Protein AF-A0A8X7RHS6-F1 (afdb_monomer_lite)

InterPro domains:
  IPR003441 NAC domain [PF02365] (108-239)
  IPR003441 NAC domain [PS51005] (1-67)
  IPR003441 NAC domain [PS51005] (98-255)
  IPR036093 NAC domain superfamily [G3DSA:2.170.150.80] (1-70)
  IPR036093 NAC domain superfamily [G3DSA:2.170.150.80] (108-255)
  IPR036093 NAC domain superfamily [SSF101941] (3-65)
  IPR036093 NAC domain superfamily [SSF101941] (106-253)

Secondary structure (DSSP, 8-state):
-PPPEEEE-TTT--EEEEEEEEE---------TT-------EEEEEEEEEES-GGGTT-EEEEEEEEEHHHHHHHHHHHHT-S-TTSPPP-GGGB--GGGG--SSPPPHHHHHHHHHHHHHHHSS--TTSEETHHHHSS-GGGTS-TTS-HHHHHH--EEEEE--TTTT--SS-BTTEEEEE-SPPEEEE-TTS-EEEEEEEEEEEESSS---EEEEEETTTTEEEEEE-EEEEEEEEESSGGGTTEEEEEEEEEPSS-THHHHTT-

pLDDT: mean 72.9, std 16.42, range [34.41, 95.56]

Organism: Brassica carinata (NCBI:txid52824)

Foldseek 3Di:
DADWAFDADPPPRHTFWTKDKDWDDDDDPDDDPPDPPPDQDFIKMKIWIAGPDPVCRVDIDIDIDTDTPVVVVVVSCVRVVVVPPLQDPDDPVQFDPPVVQPDPDQDDLQRQLVVLVCCCPVPVCNDPPFAELCNPQQDDPCVPDPLPDDQVDQASFIKGKYQADPCRQVPPPHYPFWGKHWPDDWDFDADPVRHTFWTKTKIWTDTPDPDADWRWDDDDDPDDIDIFRKIWMKIWTAGPDPVGRSIIMIGIHIHTPDDVVVVVVVD

Sequence (267 aa):
MARDKLIKCRETGRILGFKKILKFCEKDNKRSEEQEEEEDEIIWVMEEYRLVDKWKHDQVICKIRDLLQHEVTTLLAKHFSFLPKWIRPFSQKDFMPRWDLCVPNLPTDEIISYYLKMCVDVQNDWPTHFLQSEQVYGVVPWMIVDPDQSSVDLQEGPYFFVNRTESSGRTTDGCDGGCWRIMRQDRVITSKGNKVLGFKRLFKFCVKEKKEPVYKFWADEKYKVNEFKVTWVMDEYRLAKKKEQGKVICRISLLFPSPLTSHLEQF

Radius of gyration: 21.94 Å; chains: 1; bounding box: 53×45×67 Å

Structure (mmCIF, N/CA/C/O backbone):
data_AF-A0A8X7RHS6-F1
#
_entry.id   AF-A0A8X7RHS6-F1
#
loop_
_atom_site.group_PDB
_atom_site.id
_atom_site.type_symbol
_atom_site.label_atom_id
_atom_site.label_alt_id
_atom_site.label_comp_id
_atom_site.label_asym_id
_atom_site.label_entity_id
_atom_site.label_seq_id
_atom_site.pdbx_PDB_ins_code
_atom_site.Cartn_x
_atom_site.Cartn_y
_atom_site.Cartn_z
_atom_site.occupancy
_atom_site.B_iso_or_equiv
_atom_site.auth_seq_id
_atom_site.auth_comp_id
_atom_site.auth_asym_id
_atom_site.auth_atom_id
_atom_site.pdbx_PDB_model_num
ATOM 1 N N . MET A 1 1 ? 3.236 -2.943 -34.428 1.00 41.16 1 MET A N 1
ATOM 2 C CA . MET A 1 1 ? 3.263 -1.514 -34.032 1.00 41.16 1 MET A CA 1
ATOM 3 C C . MET A 1 1 ? 2.124 -1.238 -33.068 1.00 41.16 1 MET A C 1
ATOM 5 O O . MET A 1 1 ? 0.997 -1.643 -33.326 1.00 41.16 1 MET A O 1
ATOM 9 N N . ALA A 1 2 ? 2.438 -0.621 -31.938 1.00 54.12 2 ALA A N 1
ATOM 10 C CA . ALA A 1 2 ? 1.543 -0.454 -30.802 1.00 54.12 2 ALA A CA 1
ATOM 11 C C . ALA A 1 2 ? 0.619 0.778 -31.010 1.00 54.12 2 ALA A C 1
ATOM 13 O O . ALA A 1 2 ? 1.069 1.781 -31.561 1.00 54.12 2 ALA A O 1
ATOM 14 N N . ARG A 1 3 ? -0.673 0.710 -30.633 1.00 65.19 3 ARG A N 1
ATOM 15 C CA . ARG A 1 3 ? -1.639 1.826 -30.805 1.00 65.19 3 ARG A CA 1
ATOM 16 C C . ARG A 1 3 ? -1.287 3.037 -29.919 1.00 65.19 3 ARG A C 1
ATOM 18 O O . ARG A 1 3 ? -0.776 2.891 -28.808 1.00 65.19 3 ARG A O 1
ATOM 25 N N . ASP A 1 4 ? -1.622 4.237 -30.382 1.00 77.12 4 ASP A N 1
ATOM 26 C CA . ASP A 1 4 ? -1.466 5.464 -29.595 1.00 77.12 4 ASP A CA 1
ATOM 27 C C . ASP A 1 4 ? -2.464 5.502 -28.429 1.00 77.12 4 ASP A C 1
ATOM 29 O O . ASP A 1 4 ? -3.643 5.171 -28.583 1.00 77.12 4 ASP A O 1
ATOM 33 N N . LYS A 1 5 ? -2.005 5.963 -27.264 1.00 81.06 5 LYS A N 1
ATOM 34 C CA . LYS A 1 5 ? -2.850 6.241 -26.100 1.00 81.06 5 LYS A CA 1
ATOM 35 C C . LYS A 1 5 ? -3.266 7.708 -26.106 1.00 81.06 5 LYS A C 1
ATOM 37 O O . LYS A 1 5 ? -2.424 8.596 -26.210 1.00 81.06 5 LYS A O 1
ATOM 42 N N . LEU A 1 6 ? -4.561 7.970 -25.943 1.00 76.81 6 LEU A N 1
ATOM 43 C CA . LEU A 1 6 ? -5.084 9.330 -25.804 1.00 76.81 6 LEU A CA 1
ATOM 44 C C . LEU A 1 6 ? -4.680 9.942 -24.459 1.00 76.81 6 LEU A C 1
ATOM 46 O O . LEU A 1 6 ? -4.883 9.336 -23.405 1.00 76.81 6 LEU A O 1
ATOM 50 N N . ILE A 1 7 ? -4.196 11.178 -24.497 1.00 77.12 7 ILE A N 1
ATOM 51 C CA . ILE A 1 7 ? -3.951 12.013 -23.322 1.00 77.12 7 ILE A CA 1
ATOM 52 C C . ILE A 1 7 ? -5.147 12.949 -23.179 1.00 77.12 7 ILE A C 1
ATOM 54 O O . ILE A 1 7 ? -5.464 13.702 -24.102 1.00 77.12 7 ILE A O 1
ATOM 58 N N . LYS A 1 8 ? -5.825 12.902 -22.031 1.00 72.38 8 LYS A N 1
ATOM 59 C CA . LYS A 1 8 ? -7.013 13.716 -21.751 1.00 72.38 8 LYS A CA 1
ATOM 60 C C . LYS A 1 8 ? -6.769 14.630 -20.557 1.00 72.38 8 LYS A C 1
ATOM 62 O O . LYS A 1 8 ? -6.133 14.227 -19.588 1.00 72.38 8 LYS A O 1
ATOM 67 N N . CYS A 1 9 ? -7.311 15.841 -20.620 1.00 57.16 9 CYS A N 1
ATOM 68 C CA . CYS A 1 9 ? -7.391 16.740 -19.479 1.00 57.16 9 CYS A CA 1
ATOM 69 C C . CYS A 1 9 ? -8.253 16.086 -18.395 1.00 57.16 9 CYS A C 1
ATOM 71 O O . CYS A 1 9 ? -9.374 15.656 -18.673 1.00 57.16 9 CYS A O 1
ATOM 73 N N . ARG A 1 10 ? -7.736 16.017 -17.166 1.00 60.56 10 ARG A N 1
ATOM 74 C CA . ARG A 1 10 ? -8.428 15.372 -16.044 1.00 60.56 10 ARG A CA 1
ATOM 75 C C . ARG A 1 10 ? -9.753 16.058 -15.695 1.00 60.56 10 ARG A C 1
ATOM 77 O O . ARG A 1 10 ? -10.698 15.371 -15.332 1.00 60.56 10 ARG A O 1
ATOM 84 N N . GLU A 1 11 ? -9.811 17.381 -15.816 1.00 57.62 11 GLU A N 1
ATOM 85 C CA . GLU A 1 11 ? -10.968 18.196 -15.422 1.00 57.62 11 GLU A CA 1
ATOM 86 C C . GLU A 1 11 ? -12.045 18.247 -16.507 1.00 57.62 11 GLU A C 1
ATOM 88 O O . GLU A 1 11 ? -13.226 18.085 -16.223 1.00 57.62 11 GLU A O 1
ATOM 93 N N . THR A 1 12 ? -11.643 18.443 -17.765 1.00 49.81 12 THR A N 1
ATOM 94 C CA . THR A 1 12 ? -12.583 18.685 -18.875 1.00 49.81 12 THR A CA 1
ATOM 95 C C . THR A 1 12 ? -12.825 17.457 -19.749 1.00 49.81 12 THR A C 1
ATOM 97 O O . THR A 1 12 ? -13.680 17.483 -20.630 1.00 49.81 12 THR A O 1
ATOM 100 N N . GLY A 1 13 ? -12.034 16.391 -19.587 1.00 52.22 13 GLY A N 1
ATOM 101 C CA . GLY A 1 13 ? -12.067 15.209 -20.455 1.00 52.22 13 GLY A CA 1
ATOM 102 C C . GLY A 1 13 ? -11.598 15.466 -21.894 1.00 52.22 13 GLY A C 1
ATOM 103 O O . GLY A 1 13 ? -11.533 14.527 -22.694 1.00 52.22 13 GLY A O 1
ATOM 104 N N . ARG A 1 14 ? -11.243 16.716 -22.230 1.00 57.06 14 ARG A N 1
ATOM 105 C CA . ARG A 1 14 ? -10.786 17.126 -23.559 1.00 57.06 14 ARG A CA 1
ATOM 106 C C . ARG A 1 14 ? -9.486 16.414 -23.912 1.00 57.06 14 ARG A C 1
ATOM 108 O O . ARG A 1 14 ? -8.580 16.321 -23.087 1.00 57.06 14 ARG A O 1
ATOM 115 N N . ILE A 1 15 ? -9.383 15.935 -25.148 1.00 67.25 15 ILE A N 1
ATOM 116 C CA . ILE A 1 15 ? -8.155 15.317 -25.656 1.00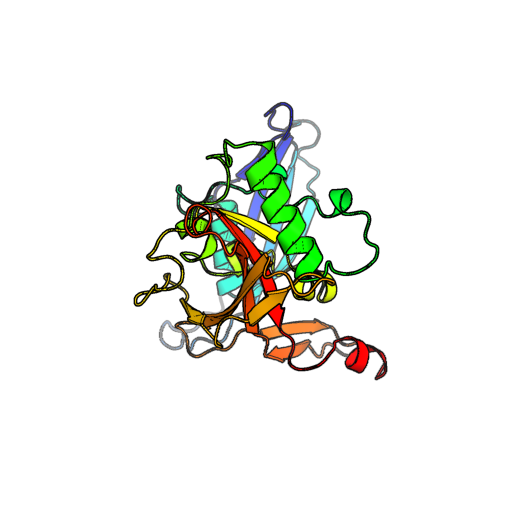 67.25 15 ILE A CA 1
ATOM 117 C C . ILE A 1 15 ? -7.106 16.418 -25.838 1.00 67.25 15 ILE A C 1
ATOM 119 O O . ILE A 1 15 ? -7.345 17.398 -26.542 1.00 67.25 15 ILE A O 1
ATOM 123 N N . LEU A 1 16 ? -5.966 16.253 -25.173 1.00 75.44 16 LEU A N 1
ATOM 124 C CA . LEU A 1 16 ? -4.828 17.170 -25.220 1.00 75.44 16 LEU A CA 1
ATOM 125 C C . LEU A 1 16 ? -3.746 16.675 -26.181 1.00 75.44 16 LEU A C 1
ATOM 127 O O . LEU A 1 16 ? -3.068 17.475 -26.823 1.00 75.44 16 LEU A O 1
ATOM 131 N N . GLY A 1 17 ? -3.601 15.356 -26.303 1.00 79.88 17 GLY A N 1
ATOM 132 C CA . GLY A 1 17 ? -2.530 14.773 -27.092 1.00 79.88 17 GLY A CA 1
ATOM 133 C C . GLY A 1 17 ? -2.615 13.266 -27.244 1.00 79.88 17 GLY A C 1
ATOM 134 O O . GLY A 1 17 ? -3.584 12.618 -26.843 1.00 79.88 17 GLY A O 1
ATOM 135 N N . PHE A 1 18 ? -1.546 12.723 -27.801 1.00 81.19 18 PHE A N 1
ATOM 136 C CA . PHE A 1 18 ? -1.330 11.311 -28.042 1.00 81.19 18 PHE A CA 1
ATOM 137 C C . PHE A 1 18 ? 0.008 10.913 -27.439 1.00 81.19 18 PHE A C 1
ATOM 139 O O . PHE A 1 18 ? 0.976 11.667 -27.515 1.00 81.19 18 PHE A O 1
ATOM 146 N N . LYS A 1 19 ? 0.056 9.721 -26.859 1.00 87.50 19 LYS A N 1
ATOM 147 C CA . LYS A 1 19 ? 1.284 9.066 -26.431 1.00 87.50 19 LYS A CA 1
ATOM 148 C C . LYS A 1 19 ? 1.500 7.827 -27.287 1.00 87.50 19 LYS A C 1
ATOM 150 O O . LYS A 1 19 ? 0.580 7.019 -27.425 1.00 87.50 19 LYS A O 1
ATOM 155 N N . LYS A 1 20 ? 2.707 7.629 -27.796 1.00 88.19 20 LYS A N 1
ATOM 156 C CA . LYS A 1 20 ? 3.127 6.408 -28.487 1.00 88.19 20 LYS A CA 1
ATOM 157 C C . LYS A 1 20 ? 4.338 5.814 -27.779 1.00 88.19 20 LYS A C 1
ATOM 159 O O . LYS A 1 20 ? 5.148 6.545 -27.223 1.00 88.19 20 LYS A O 1
ATOM 164 N N . ILE A 1 21 ? 4.431 4.488 -27.778 1.00 89.19 21 ILE A N 1
ATOM 165 C CA . ILE A 1 21 ? 5.591 3.764 -27.255 1.00 89.19 21 ILE A CA 1
ATOM 166 C C . ILE A 1 21 ? 6.279 3.062 -28.418 1.00 89.19 21 ILE A C 1
ATOM 168 O O . ILE A 1 21 ? 5.627 2.368 -29.202 1.00 89.19 21 ILE A O 1
ATOM 172 N N . LEU A 1 22 ? 7.585 3.267 -28.522 1.00 88.25 22 LEU A N 1
ATOM 173 C CA . LEU A 1 22 ? 8.458 2.736 -29.559 1.00 88.25 22 LEU A CA 1
ATOM 174 C C . LEU A 1 22 ? 9.574 1.932 -28.879 1.00 88.25 22 LEU A C 1
ATOM 176 O O . LEU A 1 22 ? 10.165 2.418 -27.921 1.00 88.25 22 LEU A O 1
ATOM 180 N N . LYS A 1 23 ? 9.860 0.724 -29.374 1.00 88.00 23 LYS A N 1
ATOM 181 C CA . LYS A 1 23 ? 11.078 -0.037 -29.050 1.00 88.00 23 LYS A CA 1
ATOM 182 C C . LYS A 1 23 ? 12.101 0.252 -30.148 1.00 88.00 23 LYS A C 1
ATOM 184 O O . LYS A 1 23 ? 11.746 0.225 -31.327 1.00 88.00 23 LYS A O 1
ATOM 189 N N . PHE A 1 24 ? 13.336 0.541 -29.767 1.00 85.44 24 PHE A N 1
ATOM 190 C CA . PHE A 1 24 ? 14.458 0.558 -30.694 1.00 85.44 24 PHE A CA 1
ATOM 191 C C . PHE A 1 24 ? 14.890 -0.885 -30.969 1.00 85.44 24 PHE A C 1
ATOM 193 O O . PHE A 1 24 ? 15.048 -1.675 -30.039 1.00 85.44 24 PHE A O 1
ATOM 200 N N . CYS A 1 25 ? 15.054 -1.221 -32.244 1.00 78.81 25 CYS A N 1
ATOM 201 C CA . CYS A 1 25 ? 15.569 -2.511 -32.683 1.00 78.81 25 CYS A CA 1
ATOM 202 C C . CYS A 1 25 ? 16.786 -2.252 -33.569 1.00 78.81 25 CYS A C 1
ATOM 204 O O . CYS A 1 25 ? 16.686 -1.485 -34.533 1.00 78.81 25 CYS A O 1
ATOM 206 N N . GLU A 1 26 ? 17.916 -2.883 -33.260 1.00 76.00 26 GLU A N 1
ATOM 207 C CA . GLU A 1 26 ? 19.057 -2.899 -34.174 1.00 76.00 26 GLU A CA 1
ATOM 208 C C . GLU A 1 26 ? 18.701 -3.700 -35.437 1.00 76.00 26 GLU A C 1
ATOM 210 O O . GLU A 1 26 ? 17.896 -4.629 -35.397 1.00 76.00 26 GLU A O 1
ATOM 215 N N . LYS A 1 27 ? 19.251 -3.309 -36.592 1.00 67.06 27 LYS A N 1
ATOM 216 C CA . LYS A 1 27 ? 19.036 -4.050 -37.843 1.00 67.06 27 LYS A CA 1
ATOM 217 C C . LYS A 1 27 ? 19.768 -5.392 -37.770 1.00 67.06 27 LYS A C 1
ATOM 219 O O . LYS A 1 27 ? 20.976 -5.399 -37.563 1.00 67.06 27 LYS A O 1
ATOM 224 N N . ASP A 1 28 ? 19.028 -6.475 -37.998 1.00 54.84 28 ASP A N 1
ATOM 225 C CA . ASP A 1 28 ? 19.458 -7.877 -37.967 1.00 54.84 28 ASP A CA 1
ATOM 226 C C . ASP A 1 28 ? 20.917 -8.123 -38.389 1.00 54.84 28 ASP A C 1
ATOM 228 O O . ASP A 1 28 ? 21.279 -7.964 -39.557 1.00 54.84 28 ASP A O 1
ATOM 232 N N . ASN A 1 29 ? 21.713 -8.680 -37.476 1.00 41.97 29 ASN A N 1
ATOM 233 C CA . ASN A 1 29 ? 22.629 -9.746 -37.861 1.00 41.97 29 ASN A CA 1
ATOM 234 C C . ASN A 1 29 ? 21.907 -11.060 -37.580 1.00 41.97 29 ASN A C 1
ATOM 236 O O . ASN A 1 29 ? 21.665 -11.401 -36.427 1.00 41.97 29 ASN A O 1
ATOM 240 N N . LYS A 1 30 ? 21.561 -11.784 -38.650 1.00 47.94 30 LYS A N 1
ATOM 241 C CA . LYS A 1 30 ? 21.012 -13.144 -38.600 1.00 47.94 30 LYS A CA 1
ATOM 242 C C . LYS A 1 30 ? 21.806 -13.996 -37.600 1.00 47.94 30 LYS A C 1
ATOM 244 O O . LYS A 1 30 ? 22.924 -14.411 -37.907 1.00 47.94 30 LYS A O 1
ATOM 249 N N . ARG A 1 31 ? 21.224 -14.299 -36.442 1.00 42.50 31 ARG A N 1
ATOM 250 C CA . ARG A 1 31 ? 21.628 -15.430 -35.605 1.00 42.50 31 ARG A CA 1
ATOM 251 C C . ARG A 1 31 ? 20.391 -16.258 -35.283 1.00 42.50 31 ARG A C 1
ATOM 253 O O . ARG A 1 31 ? 19.322 -15.731 -35.018 1.00 42.50 31 ARG A O 1
ATOM 260 N N . SER A 1 32 ? 20.591 -17.549 -35.487 1.00 39.78 32 SER A N 1
ATOM 261 C CA . SER A 1 32 ? 19.669 -18.678 -35.505 1.00 39.78 32 SER A CA 1
ATOM 262 C C . SER A 1 32 ? 18.731 -18.760 -34.302 1.00 39.78 32 SER A C 1
ATOM 264 O O . SER A 1 32 ? 19.147 -18.505 -33.177 1.00 39.78 32 SER A O 1
ATOM 266 N N . GLU A 1 33 ? 17.510 -19.221 -34.578 1.00 45.84 33 GLU A N 1
ATOM 267 C CA . GLU A 1 33 ? 16.356 -19.458 -33.693 1.00 45.84 33 GLU A CA 1
ATOM 268 C C . GLU A 1 33 ? 16.578 -20.475 -32.544 1.00 45.84 33 GLU A C 1
ATOM 270 O O . GLU A 1 33 ? 15.626 -21.096 -32.089 1.00 45.84 33 GLU A O 1
ATOM 275 N N . GLU A 1 34 ? 17.800 -20.688 -32.044 1.00 41.94 34 GLU A N 1
ATOM 276 C CA . GLU A 1 34 ? 18.073 -21.772 -31.076 1.00 41.94 34 GLU A CA 1
ATOM 277 C C . GLU A 1 34 ? 18.903 -21.376 -29.844 1.00 41.94 34 GLU A C 1
ATOM 279 O O . GLU A 1 34 ? 19.315 -22.248 -29.085 1.00 41.94 34 GLU A O 1
ATOM 284 N N . GLN A 1 35 ? 19.117 -20.085 -29.575 1.00 40.25 35 GLN A N 1
ATOM 285 C CA . GLN A 1 35 ? 19.745 -19.634 -28.321 1.00 40.25 35 GLN A CA 1
ATOM 286 C C . GLN A 1 35 ? 19.094 -18.347 -27.798 1.00 40.25 35 GLN A C 1
ATOM 288 O O . GLN A 1 35 ? 19.743 -17.315 -27.669 1.00 40.25 35 GLN A O 1
ATOM 293 N N . GLU A 1 36 ? 17.796 -18.401 -27.497 1.00 43.31 36 GLU A N 1
ATOM 294 C CA . GLU A 1 36 ? 17.170 -17.453 -26.566 1.00 43.31 36 GLU A CA 1
ATOM 295 C C . GLU A 1 36 ? 17.353 -18.002 -25.144 1.00 43.31 36 GLU A C 1
ATOM 297 O O . GLU A 1 36 ? 16.421 -18.493 -24.510 1.00 43.31 36 GLU A O 1
ATOM 302 N N . GLU A 1 37 ? 18.595 -17.992 -24.655 1.00 40.81 37 GLU A N 1
ATOM 303 C CA . GLU A 1 37 ? 18.797 -18.006 -23.209 1.00 40.81 37 GLU A CA 1
ATOM 304 C C . GLU A 1 37 ? 18.361 -16.632 -22.684 1.00 40.81 37 GLU A C 1
ATOM 306 O O . GLU A 1 37 ? 18.773 -15.597 -23.206 1.00 40.81 37 GLU A O 1
ATOM 311 N N . GLU A 1 38 ? 17.461 -16.656 -21.699 1.00 49.69 38 GLU A N 1
ATOM 312 C CA . GLU A 1 38 ? 16.830 -15.531 -21.000 1.00 49.69 38 GLU A CA 1
ATOM 313 C C . GLU A 1 38 ? 17.851 -14.628 -20.272 1.00 49.69 38 GLU A C 1
ATOM 315 O O . GLU A 1 38 ? 17.830 -14.489 -19.046 1.00 49.69 38 GLU A O 1
ATOM 320 N N . GLU A 1 39 ? 18.766 -13.997 -21.000 1.00 45.41 39 GLU A N 1
ATOM 321 C CA . GLU A 1 39 ? 19.463 -12.823 -20.496 1.00 45.41 39 GLU A CA 1
ATOM 322 C C . GLU A 1 39 ? 18.488 -11.641 -20.543 1.00 45.41 39 GLU A C 1
ATOM 324 O O . GLU A 1 39 ? 17.792 -11.427 -21.536 1.00 45.41 39 GLU A O 1
ATOM 329 N N . ASP A 1 40 ? 18.385 -10.909 -19.430 1.00 55.09 40 ASP A N 1
ATOM 330 C CA . ASP A 1 40 ? 17.502 -9.755 -19.253 1.00 55.09 40 ASP A CA 1
ATOM 331 C C . ASP A 1 40 ? 17.896 -8.634 -20.255 1.00 55.09 40 ASP A C 1
ATOM 333 O O . ASP A 1 40 ? 18.625 -7.703 -19.911 1.00 55.09 40 ASP A O 1
ATOM 337 N N . GLU A 1 41 ? 17.449 -8.752 -21.515 1.00 68.69 41 GLU A N 1
ATOM 338 C CA . GLU A 1 41 ? 17.791 -7.857 -22.627 1.00 68.69 41 GLU A CA 1
ATOM 339 C C . GLU A 1 41 ? 17.401 -6.418 -22.260 1.00 68.69 41 GLU A C 1
ATOM 341 O O . GLU A 1 41 ? 16.229 -6.113 -21.999 1.00 68.69 41 GLU A O 1
ATOM 346 N N . ILE A 1 42 ? 18.395 -5.526 -22.225 1.00 76.94 42 ILE A N 1
ATOM 347 C CA . ILE A 1 42 ? 18.172 -4.092 -22.047 1.00 76.94 42 ILE A CA 1
ATOM 348 C C . ILE A 1 42 ? 17.609 -3.543 -23.353 1.00 76.94 42 ILE A C 1
ATOM 350 O O . ILE A 1 42 ? 18.265 -3.534 -24.393 1.00 76.94 42 ILE A O 1
ATOM 354 N N . ILE A 1 43 ? 16.383 -3.043 -23.282 1.00 83.19 43 ILE A N 1
ATOM 355 C CA . ILE A 1 43 ? 15.633 -2.552 -24.425 1.00 83.19 43 ILE A CA 1
ATOM 356 C C . ILE A 1 43 ? 15.495 -1.042 -24.331 1.00 83.19 43 ILE A C 1
ATOM 358 O O . ILE A 1 43 ? 14.913 -0.493 -23.396 1.00 83.19 43 ILE A O 1
ATOM 362 N N . TRP A 1 44 ? 15.951 -0.362 -25.374 1.00 88.94 44 TRP A N 1
ATOM 363 C CA . TRP A 1 44 ? 15.731 1.066 -25.533 1.00 88.94 44 TRP A CA 1
ATOM 364 C C . TRP A 1 44 ? 14.282 1.338 -25.939 1.00 88.94 44 TRP A C 1
ATOM 366 O O . TRP A 1 44 ? 13.808 0.900 -26.992 1.00 88.94 44 TRP A O 1
ATOM 376 N N . VAL A 1 45 ? 13.573 2.087 -25.100 1.00 91.38 45 VAL A N 1
ATOM 377 C CA . VAL A 1 45 ? 12.180 2.480 -25.300 1.00 91.38 45 VAL A CA 1
ATOM 378 C C . VAL A 1 45 ? 12.057 3.996 -25.363 1.00 91.38 45 VAL A C 1
ATOM 380 O O . VAL A 1 45 ? 12.599 4.725 -24.537 1.00 91.38 45 VAL A O 1
ATOM 383 N N . MET A 1 46 ? 11.277 4.481 -26.326 1.00 92.88 46 MET A N 1
ATOM 384 C CA . MET A 1 46 ? 10.886 5.881 -26.439 1.00 92.88 46 MET A CA 1
ATOM 385 C C . MET A 1 46 ? 9.380 6.028 -26.224 1.00 92.88 46 MET A C 1
ATOM 387 O O . MET A 1 46 ? 8.564 5.422 -26.919 1.00 92.88 46 MET A O 1
ATOM 391 N N . GLU A 1 47 ? 9.011 6.881 -25.276 1.00 92.44 47 GLU A N 1
ATOM 392 C CA . GLU A 1 47 ? 7.659 7.388 -25.091 1.00 92.44 47 GLU A CA 1
ATOM 393 C C . GLU A 1 47 ? 7.549 8.745 -25.806 1.00 92.44 47 GLU A C 1
ATOM 395 O O . GLU A 1 47 ? 8.073 9.753 -25.333 1.00 92.44 47 GLU A O 1
ATOM 400 N N . GLU A 1 48 ? 6.885 8.769 -26.956 1.00 92.00 48 GLU A N 1
ATOM 401 C CA . GLU A 1 48 ? 6.648 9.966 -27.770 1.00 92.00 48 GLU A CA 1
ATOM 402 C C . GLU A 1 48 ? 5.308 10.606 -27.385 1.00 92.00 48 GLU A C 1
ATOM 404 O O . GLU A 1 48 ? 4.280 9.926 -27.335 1.00 92.00 48 GLU A O 1
ATOM 409 N N . TYR A 1 49 ? 5.300 11.916 -27.149 1.00 89.62 49 TYR A N 1
ATOM 410 C CA . TYR A 1 49 ? 4.133 12.708 -26.771 1.00 89.62 49 TYR A CA 1
ATOM 411 C C . TYR A 1 49 ? 3.868 13.787 -27.824 1.00 89.62 49 TYR A C 1
ATOM 413 O O . TYR A 1 49 ? 4.740 14.600 -28.129 1.00 89.62 49 TYR A O 1
ATOM 421 N N . ARG A 1 50 ? 2.643 13.811 -28.358 1.00 85.50 50 ARG A N 1
ATOM 422 C CA . ARG A 1 50 ? 2.221 14.701 -29.451 1.00 85.50 50 ARG A CA 1
ATOM 423 C C . ARG A 1 50 ? 0.967 15.473 -29.078 1.00 85.50 50 ARG A C 1
ATOM 425 O O . ARG A 1 50 ? 0.050 14.895 -28.499 1.00 85.50 50 ARG A O 1
ATOM 432 N N . LEU A 1 51 ? 0.890 16.751 -29.436 1.00 81.94 51 LEU A N 1
ATOM 433 C CA . LEU A 1 51 ? -0.322 17.555 -29.244 1.00 81.94 51 LEU A CA 1
ATOM 434 C C . LEU A 1 51 ? -1.392 17.222 -30.294 1.00 81.94 51 LEU A C 1
ATOM 436 O O . LEU A 1 51 ? -1.078 16.775 -31.394 1.00 81.94 51 LEU A O 1
ATOM 440 N N . VAL A 1 52 ? -2.665 17.467 -29.960 1.00 73.50 52 VAL A N 1
ATOM 441 C CA . VAL A 1 52 ? -3.791 17.386 -30.920 1.00 73.50 52 VAL A CA 1
ATOM 442 C C . VAL A 1 52 ? -3.764 18.531 -31.941 1.00 73.50 52 VAL A C 1
ATOM 444 O O . VAL A 1 52 ? -4.357 18.410 -33.010 1.00 73.50 52 VAL A O 1
ATOM 447 N N . ASP A 1 53 ? -3.102 19.642 -31.614 1.00 74.31 53 ASP A N 1
ATOM 448 C CA . ASP A 1 53 ? -3.039 20.829 -32.465 1.00 74.31 53 ASP A CA 1
ATOM 449 C C . ASP A 1 53 ? -2.308 20.541 -33.783 1.00 74.31 53 ASP A C 1
ATOM 451 O O . ASP A 1 53 ? -1.117 20.224 -33.796 1.00 74.31 53 ASP A O 1
ATOM 455 N N . LYS A 1 54 ? -3.037 20.700 -34.895 1.00 65.00 54 LYS A N 1
ATOM 456 C CA . LYS A 1 54 ? -2.551 20.406 -36.246 1.00 65.00 54 LYS A CA 1
ATOM 457 C C . LYS A 1 54 ? -1.375 21.272 -36.675 1.00 65.00 54 LYS A C 1
ATOM 459 O O . LYS A 1 54 ? -0.598 20.847 -37.524 1.00 65.00 54 LYS A O 1
ATOM 464 N N . TRP A 1 55 ? -1.235 22.450 -36.074 1.00 60.56 55 TRP A N 1
ATOM 465 C CA . TRP A 1 55 ? -0.182 23.413 -36.389 1.00 60.56 55 TRP A CA 1
ATOM 466 C C . TRP A 1 55 ? 1.109 23.189 -35.591 1.00 60.56 55 TRP A C 1
ATOM 468 O O . TRP A 1 55 ? 2.077 23.903 -35.815 1.00 60.56 55 TRP A O 1
ATOM 478 N N . LYS A 1 56 ? 1.120 22.222 -34.660 1.00 67.69 56 LYS A N 1
ATOM 479 C CA . LYS A 1 56 ? 2.273 21.882 -33.804 1.00 67.69 56 LYS A CA 1
ATOM 480 C C . LYS A 1 56 ? 2.639 20.396 -33.854 1.00 67.69 56 LYS A C 1
ATOM 482 O O . LYS A 1 56 ? 3.267 19.877 -32.935 1.00 67.69 56 LYS A O 1
ATOM 487 N N . HIS A 1 57 ? 2.188 19.671 -34.878 1.00 63.62 57 HIS A N 1
ATOM 488 C CA . HIS A 1 57 ? 2.457 18.233 -35.016 1.00 63.62 57 HIS A CA 1
ATOM 489 C C . HIS A 1 57 ? 3.916 17.905 -35.366 1.00 63.62 57 HIS A C 1
ATOM 491 O O . HIS A 1 57 ? 4.320 16.752 -35.240 1.00 63.62 57 HIS A O 1
ATOM 497 N N . ASP A 1 58 ? 4.685 18.895 -35.808 1.00 72.00 58 ASP A N 1
ATOM 498 C CA . ASP A 1 58 ? 6.118 18.821 -36.091 1.00 72.00 58 ASP A CA 1
ATOM 499 C C . ASP A 1 58 ? 6.981 18.821 -34.819 1.00 72.00 58 ASP A C 1
ATOM 501 O O . ASP A 1 58 ? 8.153 18.451 -34.867 1.00 72.00 58 ASP A O 1
ATOM 505 N N . GLN A 1 59 ? 6.399 19.183 -33.672 1.00 81.88 59 GLN A N 1
ATOM 506 C CA . GLN A 1 59 ? 7.078 19.221 -32.383 1.00 81.88 59 GLN A CA 1
ATOM 507 C C . GLN A 1 59 ? 6.541 18.125 -31.465 1.00 81.88 59 GLN A C 1
ATOM 509 O O . GLN A 1 59 ? 5.354 18.071 -31.131 1.00 81.88 59 GLN A O 1
ATOM 514 N N . VAL A 1 60 ? 7.440 17.246 -31.030 1.00 88.00 60 VAL A N 1
ATOM 515 C CA . VAL A 1 60 ? 7.133 16.142 -30.119 1.00 88.00 60 VAL A CA 1
ATOM 516 C C . VAL A 1 60 ? 8.019 16.223 -28.886 1.00 88.00 60 VAL A C 1
ATOM 518 O O . VAL A 1 60 ? 9.158 16.682 -28.952 1.00 88.00 60 VAL A O 1
ATOM 521 N N . ILE A 1 61 ? 7.498 15.767 -27.750 1.00 90.44 61 ILE A N 1
ATOM 522 C CA . ILE A 1 61 ? 8.305 15.534 -26.551 1.00 90.44 61 ILE A CA 1
ATOM 523 C C . ILE A 1 61 ? 8.593 14.041 -26.495 1.00 90.44 61 ILE A C 1
ATOM 525 O O . ILE A 1 61 ? 7.664 13.237 -26.535 1.00 90.44 61 ILE A O 1
ATOM 529 N N . CYS A 1 62 ? 9.861 13.666 -26.372 1.00 91.75 62 CYS A N 1
ATOM 530 C CA . CYS A 1 62 ? 10.266 12.271 -26.249 1.00 91.75 62 CYS A CA 1
ATOM 531 C C . CYS A 1 62 ? 10.873 12.025 -24.871 1.00 91.75 62 CYS A C 1
ATOM 533 O O . CYS A 1 62 ? 11.747 12.768 -24.429 1.00 91.75 62 CYS A O 1
ATOM 535 N N . LYS A 1 63 ? 10.434 10.954 -24.210 1.00 92.12 63 LYS A N 1
ATOM 536 C CA . LYS A 1 63 ? 11.106 10.397 -23.034 1.00 92.12 63 LYS A CA 1
ATOM 537 C C . LYS A 1 63 ? 11.739 9.072 -23.431 1.00 92.12 63 LYS A C 1
ATOM 539 O O . LYS A 1 63 ? 11.023 8.143 -23.792 1.00 92.12 63 LYS A O 1
ATOM 544 N N . ILE A 1 64 ? 13.062 9.003 -23.385 1.00 92.12 64 ILE A N 1
ATOM 545 C CA . ILE A 1 64 ? 13.831 7.805 -23.730 1.00 92.12 64 ILE A CA 1
ATOM 546 C C . ILE A 1 64 ? 14.263 7.131 -22.430 1.00 92.12 64 ILE A C 1
ATOM 548 O O . ILE A 1 64 ? 14.654 7.820 -21.488 1.00 92.12 64 ILE A O 1
ATOM 552 N N . ARG A 1 65 ? 14.140 5.805 -22.372 1.00 87.62 65 ARG A N 1
ATOM 553 C CA . ARG A 1 65 ? 14.563 4.971 -21.245 1.00 87.62 65 ARG A CA 1
ATOM 554 C C . ARG A 1 65 ? 15.168 3.671 -21.762 1.00 87.62 65 ARG A C 1
ATOM 556 O O . ARG A 1 65 ? 14.720 3.153 -22.783 1.00 87.62 65 ARG A O 1
ATOM 563 N N . ASP A 1 66 ? 16.127 3.136 -21.037 1.00 89.00 66 ASP A N 1
ATOM 564 C CA . ASP A 1 66 ? 16.557 1.749 -21.098 1.00 89.00 66 ASP A CA 1
ATOM 565 C C . ASP A 1 66 ? 15.733 0.936 -20.090 1.00 89.00 66 ASP A C 1
ATOM 567 O O . ASP A 1 66 ? 15.594 1.317 -18.933 1.00 89.00 66 ASP A O 1
ATOM 571 N N . LEU A 1 67 ? 15.090 -0.132 -20.553 1.00 80.19 67 LEU A N 1
ATOM 572 C CA . LEU A 1 67 ? 14.165 -0.933 -19.754 1.00 80.19 67 LEU A CA 1
ATOM 573 C C . LEU A 1 67 ? 14.447 -2.412 -19.966 1.00 80.19 67 LEU A C 1
ATOM 575 O O . LEU A 1 67 ? 14.674 -2.847 -21.092 1.00 80.19 67 LEU A O 1
ATOM 579 N N . LEU A 1 68 ? 14.348 -3.201 -18.906 1.00 75.19 68 LEU A N 1
ATOM 580 C CA . LEU A 1 68 ? 14.348 -4.653 -19.014 1.00 75.19 68 LEU A CA 1
ATOM 581 C C . LEU A 1 68 ? 13.041 -5.134 -19.654 1.00 75.19 68 LEU A C 1
ATOM 583 O O . LEU A 1 68 ? 11.989 -4.502 -19.522 1.00 75.19 68 LEU A O 1
ATOM 587 N N . GLN A 1 69 ? 13.070 -6.296 -20.303 1.00 72.25 69 GLN A N 1
ATOM 588 C CA . GLN A 1 69 ? 11.911 -6.869 -21.004 1.00 72.25 69 GLN A CA 1
ATOM 589 C C . GLN A 1 69 ? 10.617 -6.918 -20.154 1.00 72.25 69 GLN A C 1
ATOM 591 O O . GLN A 1 69 ? 9.519 -6.637 -20.653 1.00 72.25 69 GLN A O 1
ATOM 596 N N . HIS A 1 70 ? 10.710 -7.203 -18.850 1.00 66.62 70 HIS A N 1
ATOM 597 C CA . HIS A 1 70 ? 9.545 -7.210 -17.952 1.00 66.62 70 HIS A CA 1
ATOM 598 C C . HIS A 1 70 ? 9.009 -5.795 -17.641 1.00 66.62 70 HIS A C 1
ATOM 600 O O . HIS A 1 70 ? 7.799 -5.594 -17.482 1.00 66.62 70 HIS A O 1
ATOM 606 N N . GLU A 1 71 ? 9.880 -4.788 -17.606 1.00 75.88 71 GLU A N 1
ATOM 607 C CA . GLU A 1 71 ? 9.514 -3.380 -17.430 1.00 75.88 71 GLU A CA 1
ATOM 608 C C . GLU A 1 71 ? 8.873 -2.826 -18.702 1.00 75.88 71 GLU A C 1
ATOM 610 O O . GLU A 1 71 ? 7.866 -2.121 -18.623 1.00 75.88 71 GLU A O 1
ATOM 615 N N . VAL A 1 72 ? 9.375 -3.221 -19.879 1.00 75.12 72 VAL A N 1
ATOM 616 C CA . VAL A 1 72 ? 8.726 -2.950 -21.171 1.00 75.12 72 VAL A CA 1
ATOM 617 C C . VAL A 1 72 ? 7.319 -3.541 -21.182 1.00 75.12 72 VAL A C 1
ATOM 619 O O . VAL A 1 72 ? 6.356 -2.846 -21.510 1.00 75.12 72 VAL A O 1
ATOM 622 N N . THR A 1 73 ? 7.169 -4.795 -20.752 1.00 69.12 73 THR A N 1
ATOM 623 C CA . THR A 1 73 ? 5.862 -5.462 -20.645 1.00 69.12 73 THR A CA 1
ATOM 624 C C . THR A 1 73 ? 4.920 -4.704 -19.705 1.00 69.12 73 THR A C 1
ATOM 626 O O . THR A 1 73 ? 3.771 -4.429 -20.059 1.00 69.12 73 THR A O 1
ATOM 629 N N . THR A 1 74 ? 5.414 -4.271 -18.542 1.00 73.50 74 THR A N 1
ATOM 630 C CA . THR A 1 74 ? 4.653 -3.471 -17.565 1.00 73.50 74 THR A CA 1
ATOM 631 C C . THR A 1 74 ? 4.251 -2.104 -18.127 1.00 73.50 74 THR A C 1
ATOM 633 O O . THR A 1 74 ? 3.108 -1.660 -17.974 1.00 73.50 74 THR A O 1
ATOM 636 N N . LEU A 1 75 ? 5.168 -1.425 -18.815 1.00 79.62 75 LEU A N 1
ATOM 637 C CA . LEU A 1 75 ? 4.932 -0.134 -19.448 1.00 79.62 75 LEU A CA 1
ATOM 638 C C . LEU A 1 75 ? 3.865 -0.250 -20.545 1.00 79.62 75 LEU A C 1
ATOM 640 O O . LEU A 1 75 ? 2.934 0.559 -20.587 1.00 79.62 75 LEU A O 1
ATOM 644 N N . LEU A 1 76 ? 3.953 -1.278 -21.393 1.00 75.31 76 LEU A N 1
ATOM 645 C CA . LEU A 1 76 ? 2.950 -1.576 -22.413 1.00 75.31 76 LEU A CA 1
ATOM 646 C C . LEU A 1 76 ? 1.602 -1.926 -21.771 1.00 75.31 76 LEU A C 1
ATOM 648 O O . LEU A 1 76 ? 0.570 -1.438 -22.233 1.00 75.31 76 LEU A O 1
ATOM 652 N N . ALA A 1 77 ? 1.589 -2.669 -20.660 1.00 68.00 77 ALA A N 1
ATOM 653 C CA . ALA A 1 77 ? 0.372 -2.966 -19.908 1.00 68.00 77 ALA A CA 1
ATOM 654 C C . ALA A 1 77 ? -0.334 -1.699 -19.401 1.00 68.00 77 ALA A C 1
ATOM 656 O O . ALA A 1 77 ? -1.539 -1.518 -19.615 1.00 68.00 77 ALA A O 1
ATOM 657 N N . LYS A 1 78 ? 0.427 -0.765 -18.813 1.00 74.19 78 LYS A N 1
ATOM 658 C CA . LYS A 1 78 ? -0.064 0.563 -18.404 1.00 74.19 78 LYS A CA 1
ATOM 659 C C . LYS A 1 78 ? -0.530 1.396 -19.606 1.00 74.19 78 LYS A C 1
ATOM 661 O O . LYS A 1 78 ? -1.494 2.167 -19.509 1.00 74.19 78 LYS A O 1
ATOM 666 N N . HIS A 1 79 ? 0.154 1.286 -20.743 1.00 73.56 79 HIS A N 1
ATOM 667 C CA . HIS A 1 79 ? -0.127 2.071 -21.948 1.00 73.56 79 HIS A CA 1
ATOM 668 C C . HIS A 1 79 ? -1.409 1.634 -22.653 1.00 73.56 79 HIS A C 1
ATOM 670 O O . HIS A 1 79 ? -2.253 2.471 -22.963 1.00 73.56 79 HIS A O 1
ATOM 676 N N . PHE A 1 80 ? -1.604 0.331 -22.814 1.00 64.38 80 PHE A N 1
ATOM 677 C CA . PHE A 1 80 ? -2.770 -0.247 -23.480 1.00 64.38 80 PHE A CA 1
ATOM 678 C C . PHE A 1 80 ? -3.956 -0.507 -22.562 1.00 64.38 80 PHE A C 1
ATOM 680 O O . PHE A 1 80 ? -4.968 -1.034 -23.017 1.00 64.38 80 PHE A O 1
ATOM 687 N N . SER A 1 81 ? -3.853 -0.124 -21.286 1.00 60.22 81 SER A N 1
ATOM 688 C CA . SER A 1 81 ? -4.875 -0.438 -20.289 1.00 60.22 81 SER A CA 1
ATOM 689 C C . SER A 1 81 ? -5.140 -1.948 -20.210 1.00 60.22 81 SER A C 1
ATOM 691 O O . SER A 1 81 ? -6.278 -2.361 -20.015 1.00 60.22 81 SER A O 1
ATOM 693 N N . PHE A 1 82 ? -4.084 -2.766 -20.326 1.00 46.47 82 PHE A N 1
ATOM 694 C CA . PHE A 1 82 ? -4.133 -4.187 -19.959 1.00 46.47 82 PHE A CA 1
ATOM 695 C C . PHE A 1 82 ? -4.181 -4.385 -18.439 1.00 46.47 82 PHE A C 1
ATOM 697 O O . PHE A 1 82 ? -4.249 -5.521 -17.979 1.00 46.47 82 PHE A O 1
ATOM 704 N N . LEU A 1 83 ? -4.190 -3.297 -17.653 1.00 44.91 83 LEU A N 1
ATOM 705 C CA . LEU A 1 83 ? -4.730 -3.343 -16.300 1.00 44.91 83 LEU A CA 1
ATOM 706 C C . LEU A 1 83 ? -6.079 -4.063 -16.373 1.00 44.91 83 LEU A C 1
ATOM 708 O O . LEU A 1 83 ? -6.957 -3.601 -17.112 1.00 44.91 83 LEU A O 1
ATOM 712 N N . PRO A 1 84 ? -6.246 -5.194 -15.669 1.00 46.62 84 PRO A N 1
ATOM 713 C CA . PRO A 1 84 ? -7.516 -5.885 -15.636 1.00 46.62 84 PRO A CA 1
ATOM 714 C C . PRO A 1 84 ? -8.631 -4.872 -15.385 1.00 46.62 84 PRO A C 1
ATOM 716 O O . PRO A 1 84 ? -8.474 -3.995 -14.540 1.00 46.62 84 PRO A O 1
ATOM 719 N N . LYS A 1 85 ? -9.751 -4.956 -16.114 1.00 46.56 85 LYS A N 1
ATOM 720 C CA . LYS A 1 85 ? -10.837 -3.952 -16.048 1.00 46.56 85 LYS A CA 1
ATOM 721 C C . LYS A 1 85 ? -11.370 -3.702 -14.623 1.00 46.56 85 LYS A C 1
ATOM 723 O O . LYS A 1 85 ? -12.046 -2.703 -14.401 1.00 46.56 85 LYS A O 1
ATOM 728 N N . TRP A 1 86 ? -11.073 -4.597 -13.679 1.00 52.97 86 TRP A N 1
ATOM 729 C CA . TRP A 1 86 ? -11.394 -4.486 -12.258 1.00 52.97 86 TRP A CA 1
ATOM 730 C C . TRP A 1 86 ? -10.418 -3.602 -11.448 1.00 52.97 86 TRP A C 1
ATOM 732 O O . TRP A 1 86 ? -10.779 -3.130 -10.372 1.00 52.97 86 TRP A O 1
ATOM 742 N N . ILE A 1 87 ? -9.214 -3.310 -11.954 1.00 50.19 87 ILE A N 1
ATOM 743 C CA . ILE A 1 87 ? -8.274 -2.353 -11.355 1.00 50.19 87 ILE A CA 1
ATOM 744 C C . ILE A 1 87 ? -8.608 -0.950 -11.876 1.00 50.19 87 ILE A C 1
ATOM 746 O O . ILE A 1 87 ? -8.160 -0.520 -12.941 1.00 50.19 87 ILE A O 1
ATOM 750 N N . ARG A 1 88 ? -9.431 -0.219 -11.118 1.00 55.81 88 ARG A N 1
ATOM 751 C CA . ARG A 1 88 ? -9.708 1.200 -11.376 1.00 55.81 88 ARG A CA 1
ATOM 752 C C . ARG A 1 88 ? -8.442 2.039 -11.112 1.00 55.81 88 ARG A C 1
ATOM 754 O O . ARG A 1 88 ? -7.788 1.810 -10.098 1.00 55.81 88 ARG A O 1
ATOM 761 N N . PRO A 1 89 ? -8.122 3.047 -11.949 1.00 53.50 89 PRO A N 1
ATOM 762 C CA . PRO A 1 89 ? -7.083 4.025 -11.631 1.00 53.50 89 PRO A CA 1
ATOM 763 C C . PRO A 1 89 ? -7.379 4.714 -10.296 1.00 53.50 89 PRO A C 1
ATOM 765 O O . PRO A 1 89 ? -8.472 5.263 -10.124 1.00 53.50 89 PRO A O 1
ATOM 768 N N . PHE A 1 90 ? -6.415 4.699 -9.375 1.00 58.09 90 PHE A N 1
ATOM 769 C CA . PHE A 1 90 ? -6.579 5.333 -8.071 1.00 58.09 90 PHE A CA 1
ATOM 770 C C . PHE A 1 90 ? -6.697 6.849 -8.205 1.00 58.09 90 PHE A C 1
ATOM 772 O O . PHE A 1 90 ? -6.009 7.507 -8.990 1.00 58.09 90 PHE A O 1
ATOM 779 N N . SER A 1 91 ? -7.601 7.408 -7.422 1.00 55.88 91 SER A N 1
ATOM 780 C CA . SER A 1 91 ? -7.824 8.828 -7.248 1.00 55.88 91 SER A CA 1
ATOM 781 C C . SER A 1 91 ? -7.269 9.271 -5.898 1.00 55.88 91 SER A C 1
ATOM 783 O O . SER A 1 91 ? -7.097 8.470 -4.989 1.00 55.88 91 SER A O 1
ATOM 785 N N . GLN A 1 92 ? -7.040 10.574 -5.727 1.00 56.62 92 GLN A N 1
ATOM 786 C CA . GLN A 1 92 ? -6.554 11.141 -4.461 1.00 56.62 92 GLN A CA 1
ATOM 787 C C . GLN A 1 92 ? -7.430 10.773 -3.246 1.00 56.62 92 GLN A C 1
ATOM 789 O O . GLN A 1 92 ? -6.935 10.761 -2.129 1.00 56.62 92 GLN A O 1
ATOM 794 N N . LYS A 1 93 ? -8.709 10.445 -3.467 1.00 59.53 93 LYS A N 1
ATOM 795 C CA . LYS A 1 93 ? -9.671 10.052 -2.426 1.00 59.53 93 LYS A CA 1
ATOM 796 C C . LYS A 1 93 ? -9.457 8.628 -1.897 1.00 59.53 93 LYS A C 1
ATOM 798 O O . LYS A 1 93 ? -9.984 8.299 -0.844 1.00 59.53 93 LYS A O 1
ATOM 803 N N . ASP A 1 94 ? -8.701 7.804 -2.621 1.00 57.56 94 ASP A N 1
ATOM 804 C CA . ASP A 1 94 ? -8.412 6.413 -2.247 1.00 57.56 94 ASP A CA 1
ATOM 805 C C . ASP A 1 94 ? -7.217 6.311 -1.282 1.00 57.56 94 ASP A C 1
ATOM 807 O O . ASP A 1 94 ? -6.978 5.267 -0.670 1.00 57.56 94 ASP A O 1
ATOM 811 N N . PHE A 1 95 ? -6.480 7.415 -1.130 1.00 63.31 95 PHE A N 1
ATOM 812 C CA . PHE A 1 95 ? -5.326 7.532 -0.253 1.00 63.31 95 PHE A CA 1
ATOM 813 C C . PHE A 1 95 ? -5.696 8.263 1.032 1.00 63.31 95 PHE A C 1
ATOM 815 O O . PHE A 1 95 ? -6.504 9.192 1.014 1.00 63.31 95 PHE A O 1
ATOM 822 N N . MET A 1 96 ? -5.042 7.909 2.138 1.00 67.75 96 MET A N 1
ATOM 823 C CA . MET A 1 96 ? -5.070 8.761 3.324 1.00 67.75 96 MET A CA 1
ATOM 824 C C . MET A 1 96 ? -4.364 10.085 2.981 1.00 67.75 96 MET A C 1
ATOM 826 O O . MET A 1 96 ? -3.177 10.057 2.634 1.00 67.75 96 MET A O 1
ATOM 830 N N . PRO A 1 97 ? -5.048 11.242 3.041 1.00 60.06 97 PRO A N 1
ATOM 831 C CA . PRO A 1 97 ? -4.425 12.530 2.766 1.00 60.06 97 PRO A CA 1
ATOM 832 C C . PRO A 1 97 ? -3.334 12.797 3.805 1.00 60.06 97 PRO A C 1
ATOM 834 O O . PRO A 1 97 ? -3.601 13.130 4.957 1.00 60.06 97 PRO A O 1
ATOM 837 N N . ARG A 1 98 ? -2.070 12.653 3.387 1.00 54.31 98 ARG A N 1
ATOM 838 C CA . ARG A 1 98 ? -0.888 12.907 4.229 1.00 54.31 98 ARG A CA 1
ATOM 839 C C . ARG A 1 98 ? -0.896 14.330 4.810 1.00 54.31 98 ARG A C 1
ATOM 841 O O . ARG A 1 98 ? -0.405 14.543 5.914 1.00 54.31 98 ARG A O 1
ATOM 848 N N . TRP A 1 99 ? -1.507 15.274 4.089 1.00 46.41 99 TRP A N 1
ATOM 849 C CA . TRP A 1 99 ? -1.654 16.675 4.490 1.00 46.41 99 TRP A CA 1
ATOM 850 C C . TRP A 1 99 ? -2.646 16.908 5.641 1.00 46.41 99 TRP A C 1
ATOM 852 O O . TRP A 1 99 ? -2.495 17.898 6.348 1.00 46.41 99 TRP A O 1
ATOM 862 N N . ASP A 1 100 ? -3.595 15.998 5.889 1.00 45.28 100 ASP A N 1
ATOM 863 C CA . ASP A 1 100 ? -4.602 16.168 6.953 1.00 45.28 100 ASP A CA 1
ATOM 864 C C . ASP A 1 100 ? -4.048 15.861 8.351 1.00 45.28 100 ASP A C 1
ATOM 866 O O . ASP A 1 100 ? -4.682 16.161 9.361 1.00 45.28 100 ASP A O 1
ATOM 870 N N . LEU A 1 101 ? -2.864 15.248 8.429 1.00 52.22 101 LEU A N 1
ATOM 871 C CA . LEU A 1 101 ? -2.237 14.903 9.701 1.00 52.22 101 LEU A CA 1
ATOM 872 C C . LEU A 1 101 ? -1.374 16.044 10.264 1.00 52.22 101 LEU A C 1
ATOM 874 O O . LEU A 1 101 ? -1.110 16.040 11.463 1.00 52.22 101 LEU A O 1
ATOM 878 N N . CYS A 1 102 ? -0.946 17.020 9.447 1.00 50.41 102 CYS A N 1
ATOM 879 C CA . CYS A 1 102 ? -0.039 18.107 9.858 1.00 50.41 102 CYS A CA 1
ATOM 880 C C . CYS A 1 102 ? 1.187 17.628 10.674 1.00 50.41 102 CYS A C 1
ATOM 882 O O . CYS A 1 102 ? 1.696 18.365 11.519 1.00 50.41 102 CYS A O 1
ATOM 884 N N . VAL A 1 103 ? 1.662 16.391 10.461 1.00 53.66 103 VAL A N 1
ATOM 885 C CA . VAL A 1 103 ? 2.811 15.835 11.193 1.00 53.66 103 VAL A CA 1
ATOM 886 C C . VAL A 1 103 ? 4.051 15.896 10.294 1.00 53.66 103 VAL A C 1
ATOM 888 O O . VAL A 1 103 ? 4.014 15.348 9.194 1.00 53.66 103 VAL A O 1
ATOM 891 N N . PRO A 1 104 ? 5.162 16.514 10.741 1.00 53.69 104 PRO A N 1
ATOM 892 C CA . PRO A 1 104 ? 6.413 16.566 9.974 1.00 53.69 104 PRO A CA 1
ATOM 893 C C . PRO A 1 104 ? 7.113 15.200 9.853 1.00 53.69 104 PRO A C 1
ATOM 895 O O . PRO A 1 104 ? 7.996 15.033 9.023 1.00 53.69 104 PRO A O 1
ATOM 898 N N . ASN A 1 105 ? 6.708 14.222 10.667 1.00 66.56 105 ASN A N 1
ATOM 899 C CA . ASN A 1 105 ? 7.261 12.872 10.734 1.00 66.56 105 ASN A CA 1
ATOM 900 C C . ASN A 1 105 ? 6.229 11.822 10.298 1.00 66.56 105 ASN A C 1
ATOM 902 O O . ASN A 1 105 ? 5.022 12.072 10.331 1.00 66.56 105 ASN A O 1
ATOM 906 N N . LEU A 1 106 ? 6.707 10.616 9.968 1.00 70.50 106 LEU A N 1
ATOM 907 C CA . LEU A 1 106 ? 5.857 9.455 9.694 1.00 70.50 106 LEU A CA 1
ATOM 908 C C . LEU A 1 106 ? 4.854 9.242 10.852 1.00 70.50 106 LEU A C 1
ATOM 910 O O . LEU A 1 106 ? 5.273 9.224 12.017 1.00 70.50 106 LEU A O 1
ATOM 914 N N . PRO A 1 107 ? 3.544 9.090 10.580 1.00 81.69 107 PRO A N 1
ATOM 915 C CA . PRO A 1 107 ? 2.559 8.957 11.643 1.00 81.69 107 PRO A CA 1
ATOM 916 C C . PRO A 1 107 ? 2.792 7.682 12.456 1.00 81.69 107 PRO A C 1
ATOM 918 O O . PRO A 1 107 ? 3.097 6.617 11.919 1.00 81.69 107 PRO A O 1
ATOM 921 N N . THR A 1 108 ? 2.636 7.786 13.775 1.00 87.94 108 THR A N 1
ATOM 922 C CA . THR A 1 108 ? 2.758 6.631 14.668 1.00 87.94 108 THR A CA 1
ATOM 923 C C . THR A 1 108 ? 1.580 5.671 14.484 1.00 87.94 108 THR A C 1
ATOM 925 O O . THR A 1 108 ? 0.491 6.073 14.071 1.00 87.94 108 THR A O 1
ATOM 928 N N . ASP A 1 109 ? 1.764 4.401 14.866 1.00 90.56 109 ASP A N 1
ATOM 929 C CA . ASP A 1 109 ? 0.689 3.394 14.840 1.00 90.56 109 ASP A CA 1
ATOM 930 C C . ASP A 1 109 ? -0.565 3.864 15.621 1.00 90.56 109 ASP A C 1
ATOM 932 O O . ASP A 1 109 ? -1.700 3.568 15.234 1.00 90.56 109 ASP A O 1
ATOM 936 N N . GLU A 1 110 ? -0.365 4.639 16.697 1.00 89.12 110 GLU A N 1
ATOM 937 C CA . GLU A 1 110 ? -1.429 5.275 17.486 1.00 89.12 110 GLU A CA 1
ATOM 938 C C . GLU A 1 110 ? -2.196 6.328 16.666 1.00 89.12 110 GLU A C 1
ATOM 940 O O . GLU A 1 110 ? -3.425 6.274 16.614 1.00 89.12 110 GLU A O 1
ATOM 945 N N . ILE A 1 111 ? -1.493 7.244 15.983 1.00 86.06 111 ILE A N 1
ATOM 946 C CA . ILE A 1 111 ? -2.105 8.288 15.138 1.00 86.06 111 ILE A CA 1
ATOM 947 C C . ILE A 1 111 ? -2.929 7.657 14.013 1.00 86.06 111 ILE A C 1
ATOM 949 O O . ILE A 1 111 ? -4.074 8.048 13.798 1.00 86.06 111 ILE A O 1
ATOM 953 N N . ILE A 1 112 ? -2.386 6.637 13.345 1.00 87.19 112 ILE A N 1
ATOM 954 C CA . ILE A 1 112 ? -3.081 5.922 12.264 1.00 87.19 112 ILE A CA 1
ATOM 955 C C . ILE A 1 112 ? -4.361 5.263 12.792 1.00 87.19 112 ILE A C 1
ATOM 957 O O . ILE A 1 112 ? -5.410 5.326 12.153 1.00 87.19 112 ILE A O 1
ATOM 961 N N . SER A 1 113 ? -4.305 4.671 13.988 1.00 87.75 113 SER A N 1
ATOM 962 C CA . SER A 1 113 ? -5.474 4.037 14.607 1.00 87.75 113 SER A CA 1
ATOM 963 C C . SER A 1 113 ? -6.550 5.048 15.003 1.00 87.75 113 SER A C 1
ATOM 965 O O . SER A 1 113 ? -7.737 4.766 14.838 1.00 87.75 113 SER A O 1
ATOM 967 N N . TYR A 1 114 ? -6.164 6.229 15.497 1.00 87.38 114 TYR A N 1
ATOM 968 C CA . TYR A 1 114 ? -7.118 7.310 15.746 1.00 87.38 114 TYR A CA 1
ATOM 969 C C . TYR A 1 114 ? -7.745 7.822 14.459 1.00 87.38 114 TYR A C 1
ATOM 971 O O . TYR A 1 114 ? -8.957 8.014 14.429 1.00 87.38 114 TYR A O 1
ATOM 979 N N . TYR A 1 115 ? -6.952 7.988 13.403 1.00 85.88 115 TYR A N 1
ATOM 980 C CA . TYR A 1 115 ? -7.455 8.422 12.107 1.00 85.88 115 TYR A CA 1
ATOM 981 C C . TYR A 1 115 ? -8.466 7.415 11.544 1.00 85.88 115 TYR A C 1
ATOM 983 O O . TYR A 1 115 ? -9.589 7.788 11.212 1.00 85.88 115 TYR A O 1
ATOM 991 N N . LEU A 1 116 ? -8.127 6.119 11.542 1.00 86.88 116 LEU A N 1
ATOM 992 C CA . LEU A 1 116 ? -9.052 5.053 11.149 1.00 86.88 116 LEU A CA 1
ATOM 993 C C . LEU A 1 116 ? -10.348 5.114 11.965 1.00 86.88 116 LEU A C 1
ATOM 995 O O . LEU A 1 116 ? -11.441 5.063 11.403 1.00 86.88 116 LEU A O 1
ATOM 999 N N . LYS A 1 117 ? -10.236 5.263 13.288 1.00 86.69 117 LYS A N 1
ATOM 1000 C CA . LYS A 1 117 ? -11.398 5.389 14.168 1.00 86.69 117 LYS A CA 1
ATOM 1001 C C . LYS A 1 117 ? -12.252 6.609 13.810 1.00 86.69 117 LYS A C 1
ATOM 1003 O O . LYS A 1 117 ? -13.465 6.473 13.711 1.00 86.69 117 LYS A O 1
ATOM 1008 N N . MET A 1 118 ? -11.637 7.768 13.575 1.00 82.88 118 MET A N 1
ATOM 1009 C CA . MET A 1 118 ? -12.342 8.979 13.153 1.00 82.88 118 MET A CA 1
ATOM 1010 C C . MET A 1 118 ? -13.092 8.769 11.838 1.00 82.88 118 MET A C 1
ATOM 1012 O O . MET A 1 118 ? -14.265 9.113 11.766 1.00 82.88 118 MET A O 1
ATOM 1016 N N . CYS A 1 119 ? -12.472 8.163 10.822 1.00 78.56 119 CYS A N 1
ATOM 1017 C CA . CYS A 1 119 ? -13.146 7.868 9.553 1.00 78.56 119 CYS A CA 1
ATOM 1018 C C . CYS A 1 119 ? -14.366 6.961 9.744 1.00 78.56 119 CYS A C 1
ATOM 1020 O O . CYS A 1 119 ? -15.415 7.183 9.141 1.00 78.56 119 CYS A O 1
ATOM 1022 N N . VAL A 1 120 ? -14.237 5.949 10.601 1.00 81.44 120 VAL A N 1
ATOM 1023 C CA . VAL A 1 120 ? -15.322 5.013 10.905 1.00 81.44 120 VAL A CA 1
ATOM 1024 C C . VAL A 1 120 ? -16.456 5.689 11.686 1.00 81.44 120 VAL A C 1
ATOM 1026 O O . VAL A 1 120 ? -17.620 5.452 11.364 1.00 81.44 120 VAL A O 1
ATOM 1029 N N . ASP A 1 121 ? -16.126 6.525 12.674 1.00 79.25 121 ASP A N 1
ATOM 1030 C CA . ASP A 1 121 ? -17.089 7.186 13.563 1.00 79.25 121 ASP A CA 1
ATOM 1031 C C . ASP A 1 121 ? -17.803 8.378 12.888 1.00 79.25 121 ASP A C 1
ATOM 1033 O O . ASP A 1 121 ? -19.012 8.528 13.048 1.00 79.25 121 ASP A O 1
ATOM 1037 N N . VAL A 1 122 ? -17.080 9.225 12.138 1.00 68.75 122 VAL A N 1
ATOM 1038 C CA . VAL A 1 122 ? -17.605 10.480 11.555 1.00 68.75 122 VAL A CA 1
ATOM 1039 C C . VAL A 1 122 ? -18.565 10.215 10.406 1.00 68.75 122 VAL A C 1
ATOM 1041 O O . VAL A 1 122 ? -19.582 10.895 10.292 1.00 68.75 122 VAL A O 1
ATOM 1044 N N . GLN A 1 123 ? -18.249 9.257 9.534 1.00 56.62 123 GLN A N 1
ATOM 1045 C CA . GLN A 1 123 ? -19.072 9.042 8.349 1.00 56.62 123 GLN A CA 1
ATOM 1046 C C . GLN A 1 123 ? -20.224 8.081 8.611 1.00 56.62 123 GLN A C 1
ATOM 1048 O O . GLN A 1 123 ? -21.253 8.229 7.963 1.00 56.62 123 GLN A O 1
ATOM 1053 N N . ASN A 1 124 ? -20.079 7.088 9.502 1.00 55.88 124 ASN A N 1
ATOM 1054 C CA . ASN A 1 124 ? -20.966 5.911 9.637 1.00 55.88 124 ASN A CA 1
ATOM 1055 C C . ASN A 1 124 ? -21.215 5.126 8.315 1.00 55.88 124 ASN A C 1
ATOM 1057 O O . ASN A 1 124 ? -21.638 3.973 8.336 1.00 55.88 124 ASN A O 1
ATOM 1061 N N . ASP A 1 125 ? -20.851 5.719 7.184 1.00 60.19 125 ASP A N 1
ATOM 1062 C CA . ASP A 1 125 ? -20.956 5.306 5.805 1.00 60.19 125 ASP A CA 1
ATOM 1063 C C . ASP A 1 125 ? -19.522 5.228 5.279 1.00 60.19 125 ASP A C 1
ATOM 1065 O O . ASP A 1 125 ? -19.009 6.124 4.612 1.00 60.19 125 ASP A O 1
ATOM 1069 N N . TRP A 1 126 ? -18.814 4.187 5.732 1.00 76.81 126 TRP A N 1
ATOM 1070 C CA . TRP A 1 126 ? -17.463 3.893 5.263 1.00 76.81 126 TRP A CA 1
ATOM 1071 C C . TRP A 1 126 ? -17.529 3.735 3.745 1.00 76.81 126 TRP A C 1
ATOM 1073 O O . TRP A 1 126 ? -18.192 2.803 3.277 1.00 76.81 126 TRP A O 1
ATOM 1083 N N . PRO A 1 127 ? -16.916 4.647 2.978 1.00 73.56 127 PRO A N 1
ATOM 1084 C CA . PRO A 1 127 ? -17.311 4.808 1.599 1.00 73.56 127 PRO A CA 1
ATOM 1085 C C . PRO A 1 127 ? -17.088 3.552 0.759 1.00 73.56 127 PRO A C 1
ATOM 1087 O O . PRO A 1 127 ? -16.006 2.965 0.732 1.00 73.56 127 PRO A O 1
ATOM 1090 N N . THR A 1 128 ? -18.106 3.182 -0.016 1.00 69.31 128 THR A N 1
ATOM 1091 C CA . THR A 1 128 ? -18.042 2.060 -0.970 1.00 69.31 128 THR A CA 1
ATOM 1092 C C . THR A 1 128 ? -16.990 2.262 -2.058 1.00 69.31 128 THR A C 1
ATOM 1094 O O . THR A 1 128 ? -16.558 1.294 -2.677 1.00 69.31 128 THR A O 1
ATOM 1097 N N . HIS A 1 129 ? -16.561 3.509 -2.287 1.00 71.12 129 HIS A N 1
ATOM 1098 C CA . HIS A 1 129 ? -15.514 3.826 -3.253 1.00 71.12 129 HIS A CA 1
ATOM 1099 C C . HIS A 1 129 ? -14.099 3.497 -2.766 1.00 71.12 129 HIS A C 1
ATOM 1101 O O . HIS A 1 129 ? -13.198 3.483 -3.598 1.00 71.12 129 HIS A O 1
ATOM 1107 N N . PHE A 1 130 ? -13.899 3.227 -1.470 1.00 84.00 130 PHE A N 1
ATOM 1108 C CA . PHE A 1 130 ? -12.617 2.744 -0.965 1.00 84.00 130 PHE A CA 1
ATOM 1109 C C . PHE A 1 130 ? -12.274 1.365 -1.530 1.00 84.00 130 PHE A C 1
ATOM 1111 O O . PHE A 1 130 ? -13.158 0.584 -1.901 1.00 84.00 130 PHE A O 1
ATOM 1118 N N . LEU A 1 131 ? -10.973 1.075 -1.586 1.00 85.19 131 LEU A N 1
ATOM 1119 C CA . LEU A 1 131 ? -10.447 -0.075 -2.312 1.00 85.19 131 LEU A CA 1
ATOM 1120 C C . LEU A 1 131 ? -11.012 -1.378 -1.768 1.00 85.19 131 LEU A C 1
ATOM 1122 O O . LEU A 1 131 ? -11.073 -1.590 -0.559 1.00 85.19 131 LEU A O 1
ATOM 1126 N N . GLN A 1 132 ? -11.413 -2.268 -2.665 1.00 86.88 132 GLN A N 1
ATOM 1127 C CA . GLN A 1 132 ? -11.795 -3.619 -2.281 1.00 86.88 132 GLN A CA 1
ATOM 1128 C C . GLN A 1 132 ? -10.550 -4.454 -1.986 1.00 86.88 132 GLN A C 1
ATOM 1130 O O . GLN A 1 132 ? -9.464 -4.190 -2.509 1.00 86.88 132 GLN A O 1
ATOM 1135 N N . SER A 1 133 ? -10.720 -5.484 -1.160 1.00 87.50 133 SER A N 1
ATOM 1136 C CA . SER A 1 133 ? -9.676 -6.445 -0.799 1.00 87.50 133 SER A CA 1
ATOM 1137 C C . SER A 1 133 ? -8.852 -6.911 -2.007 1.00 87.50 133 SER A C 1
ATOM 1139 O O . SER A 1 133 ? -7.623 -6.910 -1.977 1.00 87.50 133 SER A O 1
ATOM 1141 N N . GLU A 1 134 ? -9.505 -7.258 -3.107 1.00 83.81 134 GLU A N 1
ATOM 1142 C CA . GLU A 1 134 ? -8.872 -7.814 -4.304 1.00 83.81 134 GLU A CA 1
ATOM 1143 C C . GLU A 1 134 ? -7.917 -6.804 -4.956 1.00 83.81 134 GLU A C 1
ATOM 1145 O O . GLU A 1 134 ? -6.887 -7.190 -5.501 1.00 83.81 134 GLU A O 1
ATOM 1150 N N . GLN A 1 135 ? -8.202 -5.504 -4.830 1.00 83.44 135 GLN A N 1
ATOM 1151 C CA . GLN A 1 135 ? -7.398 -4.408 -5.388 1.00 83.44 135 GLN A CA 1
ATOM 1152 C C . GLN A 1 135 ? -6.114 -4.126 -4.608 1.00 83.44 135 GLN A C 1
ATOM 1154 O O . GLN A 1 135 ? -5.281 -3.359 -5.085 1.00 83.4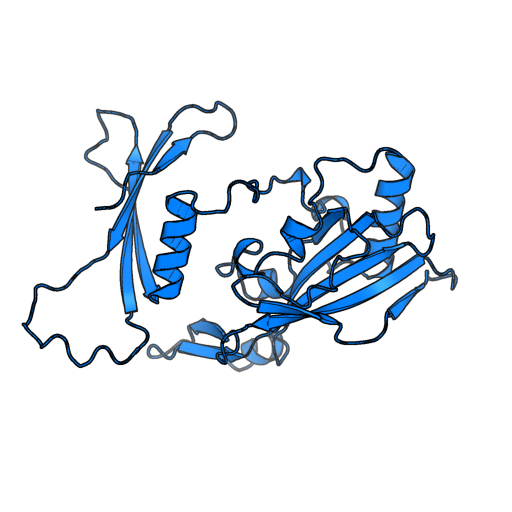4 135 GLN A O 1
ATOM 1159 N N . VAL A 1 136 ? -5.950 -4.731 -3.429 1.00 87.75 136 VAL A N 1
ATOM 1160 C CA . VAL A 1 136 ? -4.782 -4.538 -2.560 1.00 87.75 136 VAL A CA 1
ATOM 1161 C C . VAL A 1 136 ? -4.089 -5.869 -2.265 1.00 87.75 136 VAL A C 1
ATOM 1163 O O . VAL A 1 136 ? -2.890 -6.014 -2.492 1.00 87.75 136 VAL A O 1
ATOM 1166 N N . TYR A 1 137 ? -4.835 -6.877 -1.814 1.00 87.81 137 TYR A N 1
ATOM 1167 C CA . TYR A 1 137 ? -4.303 -8.204 -1.481 1.00 87.81 137 TYR A CA 1
ATOM 1168 C C . TYR A 1 137 ? -4.216 -9.142 -2.694 1.00 87.81 137 TYR A C 1
ATOM 1170 O O . TYR A 1 137 ? -3.485 -10.131 -2.642 1.00 87.81 137 TYR A O 1
ATOM 1178 N N . GLY A 1 138 ? -4.973 -8.863 -3.760 1.00 82.06 138 GLY A N 1
ATOM 1179 C CA . GLY A 1 138 ? -5.048 -9.681 -4.977 1.00 82.06 138 GLY A CA 1
ATOM 1180 C C . GLY A 1 138 ? -4.164 -9.188 -6.123 1.00 82.06 138 GLY A C 1
ATOM 1181 O O . GLY A 1 138 ? -4.285 -9.686 -7.239 1.00 82.06 138 GLY A O 1
ATOM 1182 N N . VAL A 1 139 ? -3.283 -8.218 -5.872 1.00 78.75 139 VAL A N 1
ATOM 1183 C CA . VAL A 1 139 ? -2.380 -7.638 -6.875 1.00 78.75 139 VAL A CA 1
ATOM 1184 C C . VAL A 1 139 ? -0.940 -7.634 -6.383 1.00 78.75 139 VAL A C 1
ATOM 1186 O O . VAL A 1 139 ? -0.669 -7.6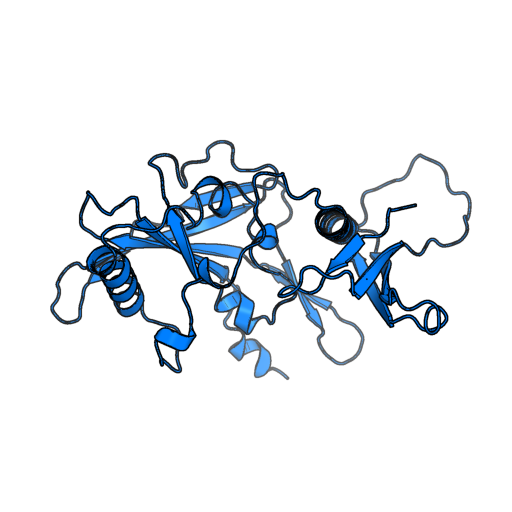31 -5.179 1.00 78.75 139 VAL A O 1
ATOM 1189 N N . VAL A 1 140 ? -0.007 -7.598 -7.332 1.00 80.56 140 VAL A N 1
ATOM 1190 C CA . VAL A 1 140 ? 1.407 -7.369 -7.032 1.00 80.56 140 VAL A CA 1
ATOM 1191 C C . VAL A 1 140 ? 1.631 -5.902 -6.603 1.00 80.56 140 VAL A C 1
ATOM 1193 O O . VAL A 1 140 ? 1.009 -4.998 -7.171 1.00 80.56 140 VAL A O 1
ATOM 1196 N N . PRO A 1 141 ? 2.521 -5.629 -5.633 1.00 83.50 141 PRO A N 1
ATOM 1197 C CA . PRO A 1 141 ? 2.703 -4.289 -5.067 1.00 83.50 141 PRO A CA 1
ATOM 1198 C C . PRO A 1 141 ? 3.088 -3.203 -6.089 1.00 83.50 141 PRO A C 1
ATOM 1200 O O . PRO A 1 141 ? 2.573 -2.090 -6.025 1.00 83.50 141 PRO A O 1
ATOM 1203 N N . TRP A 1 142 ? 3.937 -3.522 -7.071 1.00 75.94 142 TRP A N 1
ATOM 1204 C CA . TRP A 1 142 ? 4.424 -2.571 -8.089 1.00 75.94 142 TRP A CA 1
ATOM 1205 C C . TRP A 1 142 ? 3.376 -2.176 -9.143 1.00 75.94 142 TRP A C 1
ATOM 1207 O O . TRP A 1 142 ? 3.623 -1.329 -10.003 1.00 75.94 142 TRP A O 1
ATOM 1217 N N . MET A 1 143 ? 2.188 -2.781 -9.095 1.00 72.75 143 MET A N 1
ATOM 1218 C CA . MET A 1 143 ? 1.042 -2.342 -9.894 1.00 72.75 143 MET A CA 1
ATOM 1219 C C . MET A 1 143 ? 0.248 -1.228 -9.209 1.00 72.75 143 MET A C 1
ATOM 1221 O O . MET A 1 143 ? -0.527 -0.546 -9.881 1.00 72.75 143 MET A O 1
ATOM 1225 N N . ILE A 1 144 ? 0.435 -1.045 -7.897 1.00 76.62 144 ILE A N 1
ATOM 1226 C CA . ILE A 1 144 ? -0.321 -0.089 -7.078 1.00 76.62 144 ILE A CA 1
ATOM 1227 C C . ILE A 1 144 ? 0.551 0.964 -6.390 1.00 76.62 144 ILE A C 1
ATOM 1229 O O . ILE A 1 144 ? 0.062 2.052 -6.091 1.00 76.62 144 ILE A O 1
ATOM 1233 N N . VAL A 1 145 ? 1.837 0.677 -6.203 1.00 76.88 145 VAL A N 1
ATOM 1234 C CA . VAL A 1 145 ? 2.871 1.638 -5.811 1.00 76.88 145 VAL A CA 1
ATOM 1235 C C . VAL A 1 145 ? 3.815 1.816 -6.993 1.00 76.88 145 VAL A C 1
ATOM 1237 O O . VAL A 1 145 ? 4.241 0.828 -7.587 1.00 76.88 145 VAL A O 1
ATOM 1240 N N . ASP A 1 146 ? 4.109 3.064 -7.356 1.00 69.62 146 ASP A N 1
ATOM 1241 C CA . ASP A 1 146 ? 5.003 3.370 -8.473 1.00 69.62 146 ASP A CA 1
ATOM 1242 C C . ASP A 1 146 ? 6.461 3.079 -8.077 1.00 69.62 146 ASP A C 1
ATOM 1244 O O . ASP A 1 146 ? 6.970 3.757 -7.183 1.00 69.62 146 ASP A O 1
ATOM 1248 N N . PRO A 1 147 ? 7.132 2.081 -8.687 1.00 62.88 147 PRO A N 1
ATOM 1249 C CA . PRO A 1 147 ? 8.498 1.715 -8.317 1.00 62.88 147 PRO A CA 1
ATOM 1250 C C . PRO A 1 147 ? 9.537 2.771 -8.721 1.00 62.88 147 PRO A C 1
ATOM 1252 O O . PRO A 1 147 ? 10.640 2.741 -8.190 1.00 62.88 147 PRO A O 1
ATOM 1255 N N . ASP A 1 148 ? 9.180 3.716 -9.602 1.00 57.12 148 ASP A N 1
ATOM 1256 C CA . ASP A 1 148 ? 10.054 4.813 -10.050 1.00 57.12 148 ASP A CA 1
ATOM 1257 C C . ASP A 1 148 ? 10.157 5.956 -9.005 1.00 57.12 148 ASP A C 1
ATOM 1259 O O . ASP A 1 148 ? 10.797 6.980 -9.257 1.00 57.12 148 ASP A O 1
ATOM 1263 N N . GLN A 1 149 ? 9.491 5.833 -7.849 1.00 64.06 149 GLN A N 1
ATOM 1264 C CA . GLN A 1 149 ? 9.555 6.815 -6.761 1.00 64.06 149 GLN A CA 1
ATOM 1265 C C . GLN A 1 149 ? 10.923 6.833 -6.067 1.00 64.06 149 GLN A C 1
ATOM 1267 O O . GLN A 1 149 ? 11.699 5.882 -6.153 1.00 64.06 149 GLN A O 1
ATOM 1272 N N . SER A 1 150 ? 11.218 7.921 -5.344 1.00 64.88 150 SER A N 1
ATOM 1273 C CA . SER A 1 150 ? 12.458 7.992 -4.568 1.00 64.88 150 SER A CA 1
ATOM 1274 C C . SER A 1 150 ? 12.511 6.874 -3.520 1.00 64.88 150 SER A C 1
ATOM 1276 O O . SER A 1 150 ? 11.484 6.413 -3.020 1.00 64.88 150 SER A O 1
ATOM 1278 N N . SER A 1 151 ? 13.716 6.445 -3.143 1.00 65.38 151 SER A N 1
ATOM 1279 C CA . SER A 1 151 ? 13.901 5.412 -2.114 1.00 65.38 151 SER A CA 1
ATOM 1280 C C . SER A 1 151 ? 13.254 5.794 -0.776 1.00 65.38 151 SER A C 1
ATOM 1282 O O . SER A 1 151 ? 12.696 4.932 -0.095 1.00 65.38 151 SER A O 1
ATOM 1284 N N . VAL A 1 152 ? 13.262 7.089 -0.439 1.00 69.00 152 VAL A N 1
ATOM 1285 C CA . VAL A 1 152 ? 12.566 7.653 0.725 1.00 69.00 152 VAL A CA 1
ATOM 1286 C C . VAL A 1 152 ? 11.057 7.468 0.580 1.00 69.00 152 VAL A C 1
ATOM 1288 O O . VAL A 1 152 ? 10.432 6.888 1.466 1.00 69.00 152 VAL A O 1
ATOM 1291 N N . ASP A 1 153 ? 10.477 7.871 -0.552 1.00 72.06 153 ASP A N 1
ATOM 1292 C CA . ASP A 1 153 ? 9.037 7.736 -0.804 1.00 72.06 153 ASP A CA 1
ATOM 1293 C C . ASP A 1 153 ? 8.588 6.269 -0.794 1.00 72.06 153 ASP A C 1
ATOM 1295 O O . ASP A 1 153 ? 7.538 5.944 -0.243 1.00 72.06 153 ASP A O 1
ATOM 1299 N N . LEU A 1 154 ? 9.400 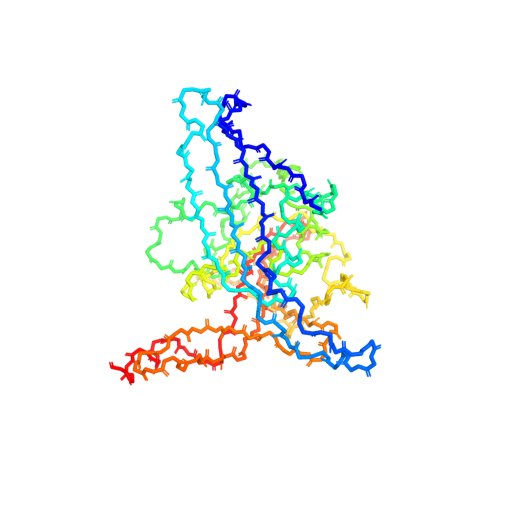5.360 -1.341 1.00 74.00 154 LEU A N 1
ATOM 1300 C CA . LEU A 1 154 ? 9.122 3.922 -1.346 1.00 74.00 154 LEU A CA 1
ATOM 1301 C C . LEU A 1 154 ? 9.207 3.303 0.050 1.00 74.00 154 LEU A C 1
ATOM 1303 O O . LEU A 1 154 ? 8.428 2.402 0.367 1.00 74.00 154 LEU A O 1
ATOM 1307 N N . GLN A 1 155 ? 10.132 3.764 0.896 1.00 80.44 155 GLN A N 1
ATOM 1308 C CA . GLN A 1 155 ? 10.230 3.323 2.288 1.00 80.44 155 GLN A CA 1
ATOM 1309 C C . GLN A 1 155 ? 9.074 3.873 3.134 1.00 80.44 155 GLN A C 1
ATOM 1311 O O . GLN A 1 155 ? 8.563 3.186 4.027 1.00 80.44 155 GLN A O 1
ATOM 1316 N N . GLU A 1 156 ? 8.650 5.107 2.862 1.00 83.56 156 GLU A N 1
ATOM 1317 C CA . GLU A 1 156 ? 7.515 5.744 3.519 1.00 83.56 156 GLU A CA 1
ATOM 1318 C C . GLU A 1 156 ? 6.181 5.141 3.080 1.00 83.56 156 GLU A C 1
ATOM 1320 O O . GLU A 1 156 ? 5.361 4.840 3.943 1.00 83.56 156 GLU A O 1
ATOM 1325 N N . GLY A 1 157 ? 5.991 4.885 1.792 1.00 84.88 157 GLY A N 1
ATOM 1326 C CA . GLY A 1 157 ? 4.858 4.164 1.229 1.00 84.88 157 GLY A CA 1
ATOM 1327 C C . GLY A 1 157 ? 3.500 4.883 1.321 1.00 84.88 157 GLY A C 1
ATOM 1328 O O . GLY A 1 157 ? 3.199 5.569 2.304 1.00 84.88 157 GLY A O 1
ATOM 1329 N N . PRO A 1 158 ? 2.614 4.714 0.325 1.00 85.31 158 PRO A N 1
ATOM 1330 C CA . PRO A 1 158 ? 1.247 5.220 0.399 1.00 85.31 158 PRO A CA 1
ATOM 1331 C C . PRO A 1 158 ? 0.377 4.435 1.393 1.00 85.31 158 PRO A C 1
ATOM 1333 O O . PRO A 1 158 ? 0.567 3.237 1.620 1.00 85.31 158 PRO A O 1
ATOM 1336 N N . TYR A 1 159 ? -0.626 5.127 1.940 1.00 89.38 159 TYR A N 1
ATOM 1337 C CA . TYR A 1 159 ? -1.669 4.577 2.808 1.00 89.38 159 TYR A CA 1
ATOM 1338 C C . TYR A 1 159 ? -2.993 4.508 2.047 1.00 89.38 159 TYR A C 1
ATOM 1340 O O . TYR A 1 159 ? -3.427 5.508 1.477 1.00 89.38 159 TYR A O 1
ATOM 1348 N N . PHE A 1 160 ? -3.652 3.358 2.096 1.00 88.56 160 PHE A N 1
ATOM 1349 C CA . PHE A 1 160 ? -4.884 3.044 1.384 1.00 88.56 160 PHE A CA 1
ATOM 1350 C C . PHE A 1 160 ? -6.010 2.737 2.367 1.00 88.56 160 PHE A C 1
ATOM 1352 O O . PHE A 1 160 ? -5.796 1.992 3.327 1.00 88.56 160 PHE A O 1
ATOM 1359 N N . PHE A 1 161 ? -7.216 3.234 2.097 1.00 89.06 161 PHE A N 1
ATOM 1360 C CA . PHE A 1 161 ? -8.418 2.742 2.774 1.00 89.06 161 PHE A CA 1
ATOM 1361 C C . PHE A 1 161 ? -8.942 1.501 2.068 1.00 89.06 161 PHE A C 1
ATOM 1363 O O . PHE A 1 161 ? -9.134 1.515 0.850 1.00 89.06 161 PHE A O 1
ATOM 1370 N N . VAL A 1 162 ? -9.184 0.436 2.834 1.00 90.25 162 VAL A N 1
ATOM 1371 C CA . VAL A 1 162 ? -9.530 -0.868 2.266 1.00 90.25 162 VAL A CA 1
ATOM 1372 C C . VAL A 1 162 ? -10.745 -1.483 2.957 1.00 90.25 162 VAL A C 1
ATOM 1374 O O . VAL A 1 162 ? -10.836 -1.551 4.186 1.00 90.25 162 VAL A O 1
ATOM 1377 N N . ASN A 1 163 ? -11.672 -1.958 2.128 1.00 89.38 163 ASN A N 1
ATOM 1378 C CA . ASN A 1 163 ? -12.781 -2.835 2.473 1.00 89.38 163 ASN A CA 1
ATOM 1379 C C . ASN A 1 163 ? -12.282 -4.286 2.488 1.00 89.38 163 ASN A C 1
ATOM 1381 O O . ASN A 1 163 ? -12.165 -4.946 1.455 1.00 89.38 163 ASN A O 1
ATOM 1385 N N . ARG A 1 164 ? -11.935 -4.761 3.683 1.00 88.38 164 ARG A N 1
ATOM 1386 C CA . ARG A 1 164 ? -11.385 -6.089 3.955 1.00 88.38 164 ARG A CA 1
ATOM 1387 C C . ARG A 1 164 ? -12.498 -7.130 4.098 1.00 88.38 164 ARG A C 1
ATOM 1389 O O . ARG A 1 164 ? -13.501 -6.898 4.770 1.00 88.38 164 ARG A O 1
ATOM 1396 N N . THR A 1 165 ? -12.259 -8.319 3.558 1.00 83.94 165 THR A N 1
ATOM 1397 C CA . THR A 1 165 ? -13.085 -9.519 3.729 1.00 83.94 165 THR A CA 1
ATOM 1398 C C . THR A 1 165 ? -12.384 -10.528 4.648 1.00 83.94 165 THR A C 1
ATOM 1400 O O . THR A 1 165 ? -11.215 -10.381 5.017 1.00 83.94 165 THR A O 1
ATOM 1403 N N . GLU A 1 166 ? -13.080 -11.590 5.056 1.00 78.31 166 GLU A N 1
ATOM 1404 C CA . GLU A 1 166 ? -12.465 -12.641 5.880 1.00 78.31 166 GLU A CA 1
ATOM 1405 C C . GLU A 1 166 ? -11.351 -13.409 5.147 1.00 78.31 166 GLU A C 1
ATOM 1407 O O . GLU A 1 166 ? -10.423 -13.912 5.790 1.00 78.31 166 GLU A O 1
ATOM 1412 N N . SER A 1 167 ? -11.418 -13.464 3.813 1.00 74.31 167 SER A N 1
ATOM 1413 C CA . SER A 1 167 ? -10.420 -14.097 2.945 1.00 74.31 167 SER A CA 1
ATOM 1414 C C . SER A 1 167 ? -9.225 -13.192 2.622 1.00 74.31 167 SER A C 1
ATOM 1416 O O . SER A 1 167 ? -8.198 -13.690 2.154 1.00 74.31 167 SER A O 1
ATOM 1418 N N . SER A 1 168 ? -9.289 -11.888 2.916 1.00 77.81 168 SER A N 1
ATOM 1419 C CA . SER A 1 168 ? -8.172 -10.963 2.694 1.00 77.81 168 SER A CA 1
ATOM 1420 C C . SER A 1 168 ? -6.909 -11.398 3.438 1.00 77.81 168 SER A C 1
ATOM 1422 O O . SER A 1 168 ? -6.921 -11.627 4.656 1.00 77.81 168 SER A O 1
ATOM 1424 N N . GLY A 1 169 ? -5.801 -11.478 2.698 1.00 65.25 169 GLY A N 1
ATOM 1425 C CA . GLY A 1 169 ? -4.501 -11.906 3.218 1.00 65.25 169 GLY A CA 1
ATOM 1426 C C . GLY A 1 169 ? -4.378 -13.415 3.468 1.00 65.25 169 GLY A C 1
ATOM 1427 O O . GLY A 1 169 ? -3.373 -1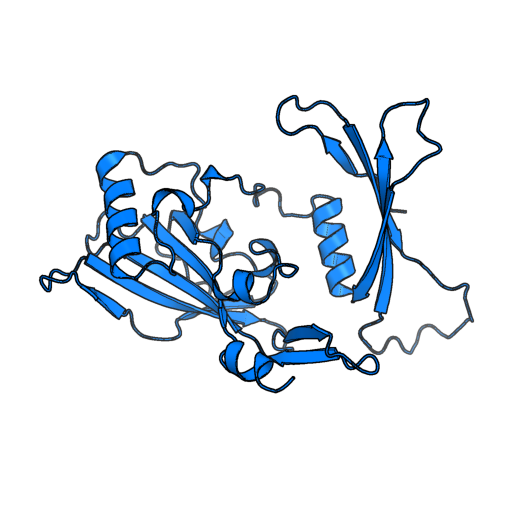3.845 4.027 1.00 65.25 169 GLY A O 1
ATOM 1428 N N . ARG A 1 170 ? -5.379 -14.219 3.074 1.00 65.06 170 ARG A N 1
ATOM 1429 C CA . ARG A 1 170 ? -5.349 -15.693 3.090 1.00 65.06 170 ARG A CA 1
ATOM 1430 C C . ARG A 1 170 ? -5.219 -16.289 1.686 1.00 65.06 170 ARG A C 1
ATOM 1432 O O . ARG A 1 170 ? -5.666 -17.407 1.467 1.00 65.06 170 ARG A O 1
ATOM 1439 N N . THR A 1 171 ? -4.660 -15.551 0.727 1.00 55.44 171 THR A N 1
ATOM 1440 C CA . THR A 1 171 ? -4.567 -16.001 -0.666 1.00 55.44 171 THR A CA 1
ATOM 1441 C C . THR A 1 171 ? -3.567 -17.155 -0.784 1.00 55.44 171 THR A C 1
ATOM 1443 O O . THR A 1 171 ? -2.396 -16.958 -1.090 1.00 55.44 171 THR A O 1
ATOM 1446 N N . THR A 1 172 ? -4.041 -18.377 -0.530 1.00 52.53 172 THR A N 1
ATOM 1447 C CA . THR A 1 172 ? -3.329 -19.639 -0.784 1.00 52.53 172 THR A CA 1
ATOM 1448 C C . THR A 1 172 ? -2.853 -19.733 -2.233 1.00 52.53 172 THR A C 1
ATOM 1450 O O . THR A 1 172 ? -1.787 -20.292 -2.475 1.00 52.53 172 THR A O 1
ATOM 1453 N N . ASP A 1 173 ? -3.563 -19.077 -3.158 1.00 55.59 173 ASP A N 1
ATOM 1454 C CA . ASP A 1 173 ? -3.270 -19.093 -4.598 1.00 55.59 173 ASP A CA 1
ATOM 1455 C C . ASP A 1 173 ? -2.560 -17.812 -5.093 1.00 55.59 173 ASP A C 1
ATOM 1457 O O . ASP A 1 173 ? -2.000 -17.769 -6.198 1.00 55.59 173 ASP A O 1
ATOM 1461 N N . GLY A 1 174 ? -2.507 -16.777 -4.242 1.00 66.12 174 GLY A N 1
ATOM 1462 C CA . GLY A 1 174 ? -1.920 -15.474 -4.556 1.00 66.12 174 GLY A CA 1
ATOM 1463 C C . GLY A 1 174 ? -2.584 -14.751 -5.735 1.00 66.12 174 GLY A C 1
ATOM 1464 O O . GLY A 1 174 ? -3.732 -14.996 -6.084 1.00 66.12 174 GLY A O 1
ATOM 1465 N N . CYS A 1 175 ? -1.830 -13.839 -6.336 1.00 72.50 175 CYS A N 1
ATOM 1466 C CA . CYS A 1 175 ? -2.045 -13.294 -7.673 1.00 72.50 175 CYS A CA 1
ATOM 1467 C C . CYS A 1 175 ? -1.031 -13.921 -8.646 1.00 72.50 175 CYS A C 1
ATOM 1469 O O . CYS A 1 175 ? -0.154 -14.688 -8.225 1.00 72.50 175 CYS A O 1
ATOM 1471 N N . ASP A 1 176 ? -1.110 -13.594 -9.935 1.00 68.69 176 ASP A N 1
ATOM 1472 C CA . ASP A 1 176 ? -0.226 -14.170 -10.961 1.00 68.69 176 ASP A CA 1
ATOM 1473 C C . ASP A 1 176 ? 1.270 -13.965 -10.655 1.00 68.69 176 ASP A C 1
ATOM 1475 O O . ASP A 1 176 ? 2.068 -14.855 -10.923 1.00 68.69 176 ASP A O 1
ATOM 1479 N N . GLY A 1 177 ? 1.652 -12.872 -9.978 1.00 71.56 177 GLY A N 1
ATOM 1480 C CA . GLY A 1 177 ? 3.053 -12.590 -9.629 1.00 71.56 177 GLY A CA 1
ATOM 1481 C C . GLY A 1 177 ? 3.514 -13.007 -8.225 1.00 71.56 177 GLY A C 1
ATOM 1482 O O . GLY A 1 177 ? 4.698 -12.884 -7.916 1.00 71.56 177 GLY A O 1
ATOM 1483 N N . GLY A 1 178 ? 2.634 -13.481 -7.336 1.00 81.44 178 GLY A N 1
ATOM 1484 C CA . GLY A 1 178 ? 3.028 -13.785 -5.950 1.00 81.44 178 GLY A CA 1
ATOM 1485 C C . GLY A 1 178 ? 1.891 -13.771 -4.934 1.00 81.44 178 GLY A C 1
ATOM 1486 O O . GLY A 1 178 ? 0.723 -13.672 -5.293 1.00 81.44 178 GLY A O 1
ATOM 1487 N N . CYS A 1 179 ? 2.213 -13.858 -3.644 1.00 85.06 179 CYS A N 1
ATOM 1488 C CA . CYS A 1 179 ? 1.229 -13.824 -2.557 1.00 85.06 179 CYS A CA 1
ATOM 1489 C C . CYS A 1 179 ? 1.715 -13.013 -1.350 1.00 85.06 179 CYS A C 1
ATOM 1491 O O . CYS A 1 179 ? 2.910 -12.950 -1.063 1.00 85.06 179 CYS A O 1
ATOM 1493 N N . TRP A 1 180 ? 0.780 -12.423 -0.607 1.00 89.00 180 TRP A N 1
ATOM 1494 C CA . TRP A 1 180 ? 1.066 -11.782 0.676 1.00 89.00 180 TRP A CA 1
ATOM 1495 C C . TRP A 1 180 ? 1.078 -12.823 1.797 1.00 89.00 180 TRP A C 1
ATOM 1497 O O . TRP A 1 180 ? 0.110 -13.558 1.978 1.00 89.00 180 TRP A O 1
ATOM 1507 N N . ARG A 1 181 ? 2.155 -12.864 2.586 1.00 88.12 181 ARG A N 1
ATOM 1508 C CA . ARG A 1 181 ? 2.304 -13.761 3.740 1.00 88.12 181 ARG A CA 1
ATOM 1509 C C . ARG A 1 181 ? 2.441 -12.979 5.033 1.00 88.12 181 ARG A C 1
ATOM 1511 O O . ARG A 1 181 ? 3.177 -11.998 5.099 1.00 88.12 181 ARG A O 1
ATOM 1518 N N . ILE A 1 182 ? 1.754 -13.437 6.074 1.00 89.38 182 ILE A N 1
ATOM 1519 C CA . ILE A 1 182 ? 1.847 -12.855 7.415 1.00 89.38 182 ILE A CA 1
ATOM 1520 C C . ILE A 1 182 ? 3.235 -13.160 7.982 1.00 89.38 182 ILE A C 1
ATOM 1522 O O . ILE A 1 182 ? 3.633 -14.318 8.061 1.00 89.38 182 ILE A O 1
ATOM 1526 N N . MET A 1 183 ? 3.961 -12.118 8.383 1.00 85.31 183 MET A N 1
ATOM 1527 C CA . MET A 1 183 ? 5.325 -12.250 8.905 1.00 85.31 183 MET A CA 1
ATOM 1528 C C . MET A 1 183 ? 5.363 -12.579 10.396 1.00 85.31 183 MET A C 1
ATOM 1530 O O . MET A 1 183 ? 6.275 -13.253 10.864 1.00 85.31 183 MET A O 1
ATOM 1534 N N . ARG A 1 184 ? 4.408 -12.050 11.165 1.00 84.25 184 ARG A N 1
ATOM 1535 C CA . ARG A 1 184 ? 4.386 -12.149 12.629 1.00 84.25 184 ARG A CA 1
ATOM 1536 C C . ARG A 1 184 ? 2.973 -12.019 13.176 1.00 84.25 184 ARG A C 1
ATOM 1538 O O . ARG A 1 184 ? 2.067 -11.580 12.467 1.00 84.25 184 ARG A O 1
ATOM 1545 N N . GLN A 1 185 ? 2.815 -12.367 14.450 1.00 87.12 185 GLN A N 1
ATOM 1546 C CA . GLN A 1 185 ? 1.580 -12.128 15.188 1.00 87.12 185 GLN A CA 1
ATOM 1547 C C . GLN A 1 185 ? 1.234 -10.634 15.217 1.00 87.12 185 GLN A C 1
ATOM 1549 O O . GLN A 1 185 ? 2.109 -9.765 15.160 1.00 87.12 185 GLN A O 1
ATOM 1554 N N . ASP A 1 186 ? -0.063 -10.356 15.311 1.00 92.12 186 ASP A N 1
ATOM 1555 C CA . ASP A 1 186 ? -0.596 -9.005 15.405 1.00 92.12 186 ASP A CA 1
ATOM 1556 C C . ASP A 1 186 ? 0.010 -8.250 16.586 1.00 92.12 186 ASP A C 1
ATOM 1558 O O . ASP A 1 186 ? -0.028 -8.706 17.730 1.00 92.12 186 ASP A O 1
ATOM 1562 N N . ARG A 1 187 ? 0.522 -7.053 16.306 1.00 94.62 187 ARG A N 1
ATOM 1563 C CA . ARG A 1 187 ? 0.959 -6.120 17.337 1.00 94.62 187 ARG A CA 1
ATOM 1564 C C . ARG A 1 187 ? -0.254 -5.354 17.846 1.00 94.62 187 ARG A C 1
ATOM 1566 O O . ARG A 1 187 ? -0.962 -4.727 17.060 1.00 94.62 187 ARG A O 1
ATOM 1573 N N . VAL A 1 188 ? -0.472 -5.367 19.156 1.00 95.56 188 VAL A N 1
ATOM 1574 C CA . VAL A 1 188 ? -1.505 -4.541 19.793 1.00 95.56 188 VAL A CA 1
ATOM 1575 C C . VAL A 1 188 ? -1.094 -3.072 19.720 1.00 95.56 188 VAL A C 1
ATOM 1577 O O . VAL A 1 188 ? 0.048 -2.726 20.021 1.00 95.56 188 VAL A O 1
ATOM 1580 N N . ILE A 1 189 ? -2.029 -2.212 19.330 1.00 95.00 189 ILE A N 1
ATOM 1581 C CA . ILE A 1 189 ? -1.859 -0.761 19.337 1.00 95.00 189 ILE A CA 1
ATOM 1582 C C . ILE A 1 189 ? -2.637 -0.217 20.528 1.00 95.00 189 ILE A C 1
ATOM 1584 O O . ILE A 1 189 ? -3.862 -0.348 20.595 1.00 95.00 189 ILE A O 1
ATOM 1588 N N . THR A 1 190 ? -1.926 0.390 21.472 1.00 93.69 190 THR A N 1
ATOM 1589 C CA . THR A 1 190 ? -2.501 1.018 22.664 1.00 93.69 190 THR A CA 1
ATOM 1590 C C . THR A 1 190 ? -2.329 2.526 22.608 1.00 93.69 190 THR A C 1
ATOM 1592 O O . THR A 1 190 ? -1.339 3.020 22.073 1.00 93.69 190 THR A O 1
ATOM 1595 N N . SER A 1 191 ? -3.275 3.263 23.184 1.00 90.31 191 SER A N 1
ATOM 1596 C CA . SER A 1 191 ? -3.088 4.689 23.424 1.00 90.31 191 SER A CA 1
ATOM 1597 C C . SER A 1 191 ? -2.086 4.942 24.549 1.00 90.31 191 SER A C 1
ATOM 1599 O O . SER A 1 191 ? -1.794 4.041 25.341 1.00 90.31 191 SER A O 1
ATOM 1601 N N . LYS A 1 192 ? -1.658 6.200 24.711 1.00 85.94 192 LYS A N 1
ATOM 1602 C CA . LYS A 1 192 ? -0.891 6.647 25.895 1.00 85.94 192 LYS A CA 1
ATOM 1603 C C . LYS A 1 192 ? -1.551 6.310 27.244 1.00 85.94 192 LYS A C 1
ATOM 1605 O O . LYS A 1 192 ? -0.862 6.224 28.251 1.00 85.94 192 LYS A O 1
ATOM 1610 N N . GLY A 1 193 ? -2.871 6.105 27.271 1.00 86.06 193 GLY A N 1
ATOM 1611 C CA . GLY A 1 193 ? -3.630 5.693 28.458 1.00 86.06 193 GLY A CA 1
ATOM 1612 C C . GLY A 1 193 ? -3.828 4.178 28.594 1.00 86.06 193 GLY A C 1
ATOM 1613 O O . GLY A 1 193 ? -4.778 3.763 29.249 1.00 86.06 193 GLY A O 1
ATOM 1614 N N . ASN A 1 194 ? -3.014 3.353 27.924 1.00 88.62 194 ASN A N 1
ATOM 1615 C CA . ASN A 1 194 ? -3.107 1.883 27.896 1.00 88.62 194 ASN A CA 1
ATOM 1616 C C . ASN A 1 194 ? -4.436 1.316 27.364 1.00 88.62 194 ASN A C 1
ATOM 1618 O O . ASN A 1 194 ? -4.732 0.132 27.525 1.00 88.62 194 ASN A O 1
ATOM 1622 N N . LYS A 1 195 ? -5.242 2.131 26.677 1.00 92.81 195 LYS A N 1
ATOM 1623 C CA . LYS A 1 195 ? -6.465 1.659 26.025 1.00 92.81 195 LYS A CA 1
ATOM 1624 C C . LYS A 1 195 ? -6.109 0.994 24.704 1.00 92.81 195 LYS A C 1
ATOM 1626 O O . LYS A 1 195 ? -5.479 1.619 23.857 1.00 92.81 195 LYS A O 1
ATOM 1631 N N . VAL A 1 196 ? -6.572 -0.235 24.489 1.00 93.75 196 VAL A N 1
ATOM 1632 C CA . VAL A 1 196 ? -6.419 -0.919 23.199 1.00 93.75 196 VAL A CA 1
ATOM 1633 C C . VAL A 1 196 ? -7.235 -0.187 22.130 1.00 93.75 196 VAL A C 1
ATOM 1635 O O . VAL A 1 196 ? -8.458 -0.077 22.232 1.00 93.75 196 VAL A O 1
ATOM 1638 N N . LEU A 1 197 ? -6.547 0.325 21.111 1.00 92.62 197 LEU A N 1
ATOM 1639 C CA . LEU A 1 197 ? -7.143 0.987 19.950 1.00 92.62 197 LEU A CA 1
ATOM 1640 C C . LEU A 1 197 ? -7.399 -0.018 18.826 1.00 92.62 197 LEU A C 1
ATOM 1642 O O . LEU A 1 197 ? -8.442 0.017 18.169 1.00 92.62 197 LEU A O 1
ATOM 1646 N N . GLY A 1 198 ? -6.460 -0.940 18.627 1.00 94.19 198 GLY A N 1
ATOM 1647 C CA . GLY A 1 198 ? -6.483 -1.822 17.478 1.00 94.19 198 GLY A CA 1
ATOM 1648 C C . GLY A 1 198 ? -5.286 -2.750 17.390 1.00 94.19 198 GLY A C 1
ATOM 1649 O O . GLY A 1 198 ? -4.590 -3.002 18.373 1.00 94.19 198 GLY A O 1
ATOM 1650 N N . PHE A 1 199 ? -5.068 -3.255 16.184 1.00 94.44 199 PHE A N 1
ATOM 1651 C CA . PHE A 1 199 ? -4.035 -4.223 15.864 1.00 94.44 199 PHE A CA 1
ATOM 1652 C C . PHE A 1 199 ? -3.333 -3.835 14.564 1.00 94.44 199 PHE A C 1
ATOM 1654 O O . PHE A 1 199 ? -3.988 -3.452 13.593 1.00 94.44 199 PHE A O 1
ATOM 1661 N N . LYS A 1 200 ? -2.009 -3.992 14.542 1.00 94.94 200 LYS A N 1
ATOM 1662 C CA . LYS A 1 200 ? -1.166 -3.886 13.351 1.00 94.94 200 LYS A CA 1
ATOM 1663 C C . LYS A 1 200 ? -0.709 -5.274 12.922 1.00 94.94 200 LYS A C 1
ATOM 1665 O O . LYS A 1 200 ? -0.110 -5.999 13.718 1.00 94.94 200 LYS A O 1
ATOM 1670 N N . ARG A 1 201 ? -0.943 -5.630 11.662 1.00 93.56 201 ARG A N 1
ATOM 1671 C CA . ARG A 1 201 ? -0.460 -6.869 11.044 1.00 93.56 201 ARG A CA 1
ATOM 1672 C C . ARG A 1 201 ? 0.548 -6.541 9.951 1.00 93.56 201 ARG A C 1
ATOM 1674 O O . ARG A 1 201 ? 0.311 -5.645 9.154 1.00 93.56 201 ARG A O 1
ATOM 1681 N N . LEU A 1 202 ? 1.664 -7.270 9.930 1.00 93.19 202 LEU A N 1
ATOM 1682 C CA . LEU A 1 202 ? 2.719 -7.102 8.930 1.00 93.19 202 LEU A CA 1
ATOM 1683 C C . LEU A 1 202 ? 2.679 -8.257 7.931 1.00 93.19 202 LEU A C 1
ATOM 1685 O O . LEU A 1 202 ? 2.803 -9.423 8.323 1.00 93.19 202 LEU A O 1
ATOM 1689 N N . PHE A 1 203 ? 2.571 -7.917 6.652 1.00 92.31 203 PHE A N 1
ATOM 1690 C CA . PHE A 1 203 ? 2.695 -8.848 5.541 1.00 92.31 203 PHE A CA 1
ATOM 1691 C C . PHE A 1 203 ? 3.996 -8.614 4.772 1.00 92.31 203 PHE A C 1
ATOM 1693 O O . PHE A 1 203 ? 4.454 -7.481 4.639 1.00 92.31 203 PHE A O 1
ATOM 1700 N N . LYS A 1 204 ? 4.553 -9.693 4.222 1.00 91.38 204 LYS A N 1
ATOM 1701 C CA . LYS A 1 204 ? 5.610 -9.696 3.207 1.00 91.38 204 LYS A CA 1
ATOM 1702 C C . LYS A 1 204 ? 5.023 -10.201 1.897 1.00 91.38 204 LYS A C 1
ATOM 1704 O O . LYS A 1 204 ? 4.307 -11.202 1.902 1.00 91.38 204 LYS A O 1
ATOM 1709 N N . PHE A 1 205 ? 5.352 -9.556 0.786 1.00 88.75 205 PHE A N 1
ATOM 1710 C CA . PHE A 1 205 ? 5.048 -10.111 -0.524 1.00 88.75 205 PHE A CA 1
ATOM 1711 C C . PHE A 1 205 ? 6.095 -11.164 -0.903 1.00 88.75 205 PHE A C 1
ATOM 1713 O O . PHE A 1 205 ? 7.301 -10.916 -0.854 1.00 88.75 205 PHE A O 1
ATOM 1720 N N . CYS A 1 206 ? 5.628 -12.349 -1.274 1.00 85.62 206 CYS A N 1
ATOM 1721 C CA . CYS A 1 206 ? 6.435 -13.449 -1.776 1.00 85.62 206 CYS A CA 1
ATOM 1722 C C . CYS A 1 206 ? 6.167 -13.605 -3.271 1.00 85.62 206 CYS A C 1
ATOM 1724 O O . CYS A 1 206 ? 5.072 -14.016 -3.656 1.00 85.62 206 CYS A O 1
ATOM 1726 N N . VAL A 1 207 ? 7.165 -13.276 -4.092 1.00 81.62 207 VAL A N 1
ATOM 1727 C CA . VAL A 1 207 ? 7.120 -13.450 -5.549 1.00 81.62 207 VAL A CA 1
ATOM 1728 C C . VAL A 1 207 ? 7.063 -14.949 -5.875 1.00 81.62 207 VAL A C 1
ATOM 1730 O O . VAL A 1 207 ? 7.672 -15.756 -5.170 1.00 81.62 207 VAL A O 1
ATOM 1733 N N . LYS A 1 208 ? 6.272 -15.338 -6.885 1.00 71.56 208 LYS A N 1
ATOM 1734 C CA . LYS A 1 208 ? 6.174 -16.742 -7.343 1.00 71.56 208 LYS A CA 1
ATOM 1735 C C . LYS A 1 208 ? 7.470 -17.208 -8.016 1.00 71.56 208 LYS A C 1
ATOM 1737 O O . LYS A 1 208 ? 7.884 -18.350 -7.833 1.00 71.56 208 LYS A O 1
ATOM 1742 N N . GLU A 1 209 ? 8.112 -16.318 -8.760 1.00 66.44 209 GLU A N 1
ATOM 1743 C CA . GLU A 1 209 ? 9.428 -16.538 -9.354 1.00 66.44 209 GLU A CA 1
ATOM 1744 C C . GLU A 1 209 ? 10.531 -16.497 -8.286 1.00 66.44 209 GLU A C 1
ATOM 1746 O O . GLU A 1 209 ? 10.448 -15.756 -7.306 1.00 66.44 209 GLU A O 1
ATOM 1751 N N . LYS A 1 210 ? 11.597 -17.289 -8.472 1.00 54.47 210 LYS A N 1
ATOM 1752 C CA . LYS A 1 210 ? 12.726 -17.373 -7.522 1.00 54.47 210 LYS A CA 1
ATOM 1753 C C . LYS A 1 210 ? 13.612 -16.115 -7.490 1.00 54.47 210 LYS A C 1
ATOM 1755 O O . LYS A 1 210 ? 14.562 -16.081 -6.710 1.00 54.47 210 LYS A O 1
ATOM 1760 N N . LYS A 1 211 ? 13.339 -15.104 -8.322 1.00 62.75 211 LYS A N 1
ATOM 1761 C CA . LYS A 1 211 ? 14.087 -13.842 -8.339 1.00 62.75 211 LYS A CA 1
ATOM 1762 C C . LYS A 1 211 ? 13.521 -12.909 -7.258 1.00 62.75 211 LYS A C 1
ATOM 1764 O O . LYS A 1 211 ? 12.370 -12.484 -7.315 1.00 62.75 211 LYS A O 1
ATOM 1769 N N . GLU A 1 212 ? 14.322 -12.635 -6.228 1.00 63.81 212 GLU A N 1
ATOM 1770 C CA . GLU A 1 212 ? 13.965 -11.663 -5.187 1.00 63.81 212 GLU A CA 1
ATOM 1771 C C . GLU A 1 212 ? 13.880 -10.250 -5.786 1.00 63.81 212 GLU A C 1
ATOM 1773 O O . GLU A 1 212 ? 14.676 -9.924 -6.667 1.00 63.81 212 GLU A O 1
ATOM 1778 N N . PRO A 1 213 ? 12.950 -9.393 -5.326 1.00 65.50 213 PRO A N 1
ATOM 1779 C CA . PRO A 1 213 ? 12.860 -8.034 -5.833 1.00 65.50 213 PRO A CA 1
ATOM 1780 C C . PRO A 1 213 ? 14.106 -7.235 -5.437 1.00 65.50 213 PRO A C 1
ATOM 1782 O O . PRO A 1 213 ? 14.558 -7.273 -4.288 1.00 65.50 213 PRO A O 1
ATOM 1785 N N . VAL A 1 214 ? 14.636 -6.489 -6.401 1.00 62.44 214 VAL A N 1
ATOM 1786 C CA . VAL A 1 214 ? 15.836 -5.666 -6.249 1.00 62.44 214 VAL A CA 1
ATOM 1787 C C . VAL A 1 214 ? 15.478 -4.206 -6.503 1.00 62.44 214 VAL A C 1
ATOM 1789 O O . VAL A 1 214 ? 14.758 -3.895 -7.447 1.00 62.44 214 VAL A O 1
ATOM 1792 N N . TYR A 1 215 ? 15.987 -3.312 -5.660 1.00 61.06 215 TYR A N 1
ATOM 1793 C CA . TYR A 1 215 ? 15.986 -1.874 -5.892 1.00 61.06 215 TYR A CA 1
ATOM 1794 C C . TYR A 1 215 ? 17.351 -1.459 -6.438 1.00 61.06 215 TYR A C 1
ATOM 1796 O O . TYR A 1 215 ? 18.374 -1.755 -5.815 1.00 61.06 215 TYR A O 1
ATOM 1804 N N . LYS A 1 216 ? 17.365 -0.793 -7.595 1.00 61.09 216 LYS A N 1
ATOM 1805 C CA . LYS A 1 216 ? 18.592 -0.351 -8.262 1.00 61.09 216 LYS A CA 1
ATOM 1806 C C . LYS A 1 216 ? 18.750 1.159 -8.142 1.00 61.09 216 LYS A C 1
ATOM 1808 O O . LYS A 1 216 ? 17.780 1.892 -8.316 1.00 61.09 216 LYS A O 1
ATOM 1813 N N . PHE A 1 217 ? 19.963 1.630 -7.872 1.00 58.44 217 PHE A N 1
ATOM 1814 C CA . PHE A 1 217 ? 20.286 3.053 -7.956 1.00 58.44 217 PHE A CA 1
ATOM 1815 C C . PHE A 1 217 ? 21.687 3.288 -8.512 1.00 58.44 217 PHE A C 1
ATOM 1817 O O . PHE A 1 217 ? 22.563 2.422 -8.457 1.00 58.44 217 PHE A O 1
ATOM 1824 N N . TRP A 1 218 ? 21.875 4.485 -9.055 1.00 48.34 218 TRP A N 1
ATOM 1825 C CA . TRP A 1 218 ? 23.137 4.934 -9.624 1.00 48.34 218 TRP A CA 1
ATOM 1826 C C . TRP A 1 218 ? 24.096 5.358 -8.507 1.00 48.34 218 TRP A C 1
ATOM 1828 O O . TRP A 1 218 ? 23.731 6.186 -7.675 1.00 48.34 218 TRP A O 1
ATOM 1838 N N . ALA A 1 219 ? 25.304 4.794 -8.487 1.00 43.34 219 ALA A N 1
ATOM 1839 C CA . ALA A 1 219 ? 26.423 5.316 -7.707 1.00 43.34 219 ALA A CA 1
ATOM 1840 C C . ALA A 1 219 ? 27.388 6.048 -8.647 1.00 43.34 219 ALA A C 1
ATOM 1842 O O . ALA A 1 219 ? 27.636 5.577 -9.763 1.00 43.34 219 ALA A O 1
ATOM 1843 N N . ASP A 1 220 ? 27.904 7.198 -8.212 1.00 41.69 220 ASP A N 1
ATOM 1844 C CA . ASP A 1 220 ? 28.799 8.004 -9.039 1.00 41.69 220 ASP A CA 1
ATOM 1845 C C . ASP A 1 220 ? 30.219 7.421 -9.125 1.00 41.69 220 ASP A C 1
ATOM 1847 O O . ASP A 1 220 ? 30.699 6.717 -8.238 1.00 41.69 220 ASP A O 1
ATOM 1851 N N . GLU A 1 221 ? 30.841 7.760 -10.260 1.00 44.06 221 GLU A N 1
ATOM 1852 C CA . GLU A 1 221 ? 32.120 7.323 -10.840 1.00 44.06 221 GLU A CA 1
ATOM 1853 C C . GLU A 1 221 ? 32.118 5.938 -11.534 1.00 44.06 221 GLU A C 1
ATOM 1855 O O . GLU A 1 221 ? 32.546 4.920 -10.999 1.00 44.06 221 GLU A O 1
ATOM 1860 N N . LYS A 1 222 ? 31.723 5.941 -12.823 1.00 46.25 222 LYS A N 1
ATOM 1861 C CA . LYS A 1 222 ? 31.743 4.826 -13.808 1.00 46.25 222 LYS A CA 1
ATOM 1862 C C . LYS A 1 222 ? 30.623 3.775 -13.716 1.00 46.25 222 LYS A C 1
ATOM 1864 O O . LYS A 1 222 ? 30.904 2.579 -13.672 1.00 46.25 222 LYS A O 1
ATOM 1869 N N . TYR A 1 223 ? 29.363 4.194 -13.845 1.00 48.91 223 TYR A N 1
ATOM 1870 C CA . TYR A 1 223 ? 28.263 3.322 -14.311 1.00 48.91 223 TYR A CA 1
ATOM 1871 C C . TYR A 1 223 ? 28.065 2.008 -13.526 1.00 48.91 223 TYR A C 1
ATOM 1873 O O . TYR A 1 223 ? 27.598 1.016 -14.086 1.00 48.91 223 TYR A O 1
ATOM 1881 N N . LYS A 1 224 ? 28.413 1.961 -12.234 1.00 45.09 224 LYS A N 1
ATOM 1882 C CA . LYS A 1 224 ? 28.066 0.811 -11.395 1.00 45.09 224 LYS A CA 1
ATOM 1883 C C . LYS A 1 224 ? 26.645 0.986 -10.877 1.00 45.09 224 LYS A C 1
ATOM 1885 O O . LYS A 1 224 ? 26.367 1.865 -10.065 1.00 45.09 224 LYS A O 1
ATOM 1890 N N . VAL A 1 225 ? 25.752 0.131 -11.362 1.00 53.22 225 VAL A N 1
ATOM 1891 C CA . VAL A 1 225 ? 24.408 -0.016 -10.809 1.00 53.22 225 VAL A CA 1
ATOM 1892 C C . VAL A 1 225 ? 24.529 -0.773 -9.492 1.00 53.22 225 VAL A C 1
ATOM 1894 O O . VAL A 1 225 ? 24.929 -1.937 -9.475 1.00 53.22 225 VAL A O 1
ATOM 1897 N N . ASN A 1 226 ? 24.210 -0.102 -8.387 1.00 61.16 226 ASN A N 1
ATOM 1898 C CA . ASN A 1 226 ? 24.115 -0.757 -7.092 1.00 61.16 226 ASN A CA 1
ATOM 1899 C C . ASN A 1 226 ? 22.734 -1.390 -6.952 1.00 61.16 226 ASN A C 1
ATOM 1901 O O . ASN A 1 226 ? 21.714 -0.761 -7.233 1.00 61.16 226 ASN A O 1
ATOM 1905 N N . GLU A 1 227 ? 22.714 -2.637 -6.491 1.00 66.56 227 GLU A N 1
ATOM 1906 C CA . GLU A 1 227 ? 21.514 -3.453 -6.358 1.00 66.56 227 GLU A CA 1
ATOM 1907 C C . GLU A 1 227 ? 21.288 -3.833 -4.896 1.00 66.56 227 GLU A C 1
ATOM 1909 O O . GLU A 1 227 ? 22.138 -4.456 -4.257 1.00 66.56 227 GLU A O 1
ATOM 1914 N N . PHE A 1 228 ? 20.118 -3.490 -4.363 1.00 66.62 228 PHE A N 1
ATOM 1915 C CA . PHE A 1 228 ? 19.698 -3.888 -3.026 1.00 66.62 228 PHE A CA 1
ATOM 1916 C C . PHE A 1 228 ? 18.549 -4.871 -3.112 1.00 66.62 228 PHE A C 1
ATOM 1918 O O . PHE A 1 228 ? 17.491 -4.557 -3.650 1.00 66.62 228 PHE A O 1
ATOM 1925 N N . LYS A 1 229 ? 18.717 -6.042 -2.501 1.00 77.12 229 LYS A N 1
ATOM 1926 C CA . LYS A 1 229 ? 17.593 -6.940 -2.239 1.00 77.12 229 LYS A CA 1
ATOM 1927 C C . LYS A 1 229 ? 16.619 -6.236 -1.308 1.00 77.12 229 LYS A C 1
ATOM 1929 O O . LYS A 1 229 ? 16.970 -5.921 -0.173 1.00 77.12 229 LYS A O 1
ATOM 1934 N N . VAL A 1 230 ? 15.410 -5.991 -1.786 1.00 79.06 230 VAL A N 1
ATOM 1935 C CA . VAL A 1 230 ? 14.358 -5.330 -1.017 1.00 79.06 230 VAL A CA 1
ATOM 1936 C C . VAL A 1 230 ? 13.240 -6.308 -0.714 1.00 79.06 230 VAL A C 1
ATOM 1938 O O . VAL A 1 230 ? 13.189 -7.432 -1.208 1.00 79.06 230 VAL A O 1
ATOM 1941 N N . THR A 1 231 ? 12.329 -5.914 0.162 1.00 86.00 231 THR A N 1
ATOM 1942 C CA . THR A 1 231 ? 11.121 -6.689 0.417 1.00 86.00 231 THR A CA 1
ATOM 1943 C C . THR A 1 231 ? 9.921 -5.766 0.411 1.00 86.00 231 THR A C 1
ATOM 1945 O O . THR A 1 231 ? 9.842 -4.842 1.211 1.00 86.00 231 THR A O 1
ATOM 1948 N N . TRP A 1 232 ? 8.955 -6.048 -0.459 1.00 88.94 232 TRP A N 1
ATOM 1949 C CA . TRP A 1 232 ? 7.652 -5.403 -0.389 1.00 88.94 232 TRP A CA 1
ATOM 1950 C C . TRP A 1 232 ? 6.924 -5.845 0.874 1.00 88.94 232 TRP A C 1
ATOM 1952 O O . TRP A 1 232 ? 6.740 -7.044 1.121 1.00 88.94 232 TRP A O 1
ATOM 1962 N N . VAL A 1 233 ? 6.507 -4.869 1.670 1.00 93.12 233 VAL A N 1
ATOM 1963 C CA . VAL A 1 233 ? 5.785 -5.082 2.918 1.00 93.12 233 VAL A CA 1
ATOM 1964 C C . VAL A 1 233 ? 4.469 -4.322 2.915 1.00 93.12 233 VAL A C 1
ATOM 1966 O O . VAL A 1 233 ? 4.330 -3.288 2.263 1.00 93.12 233 VAL A O 1
ATOM 1969 N N . MET A 1 234 ? 3.501 -4.851 3.656 1.00 94.38 234 MET A N 1
ATOM 1970 C CA . MET A 1 234 ? 2.236 -4.179 3.916 1.00 94.38 234 MET A CA 1
ATOM 1971 C C . MET A 1 234 ? 1.952 -4.173 5.414 1.00 94.38 234 MET A C 1
ATOM 1973 O O . MET A 1 234 ? 1.876 -5.228 6.045 1.00 94.38 234 MET A O 1
ATOM 1977 N N . ASP A 1 235 ? 1.770 -2.979 5.966 1.00 94.88 235 ASP A N 1
ATOM 1978 C CA . ASP A 1 235 ? 1.261 -2.761 7.313 1.00 94.88 235 ASP A CA 1
ATOM 1979 C C . ASP A 1 235 ? -0.265 -2.587 7.247 1.00 94.88 235 ASP A C 1
ATOM 1981 O O . ASP A 1 235 ? -0.762 -1.611 6.689 1.00 94.88 235 ASP A O 1
ATOM 1985 N N . GLU A 1 236 ? -1.017 -3.523 7.820 1.00 95.00 236 GLU A N 1
ATOM 1986 C CA . GLU A 1 236 ? -2.479 -3.465 7.932 1.00 95.00 236 GLU A CA 1
ATOM 1987 C C . GLU A 1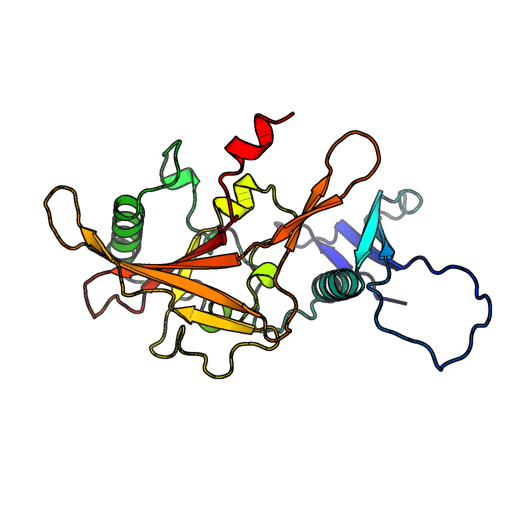 236 ? -2.881 -3.026 9.344 1.00 95.00 236 GLU A C 1
ATOM 1989 O O . GLU A 1 236 ? -2.507 -3.661 10.335 1.00 95.00 236 GLU A O 1
ATOM 1994 N N . TYR A 1 237 ? -3.694 -1.977 9.431 1.00 94.75 237 TYR A N 1
ATOM 1995 C CA . TYR A 1 237 ? -4.212 -1.400 10.667 1.00 94.75 237 TYR A CA 1
ATOM 1996 C C . TYR A 1 237 ? -5.707 -1.693 10.809 1.00 94.75 237 TYR A C 1
ATOM 1998 O O . TYR A 1 237 ? -6.501 -1.349 9.932 1.00 94.75 237 TYR A O 1
ATOM 2006 N N . ARG A 1 238 ? -6.098 -2.310 11.930 1.00 93.56 238 ARG A N 1
ATOM 2007 C CA . ARG A 1 238 ? -7.481 -2.709 12.246 1.00 93.56 238 ARG A CA 1
ATOM 2008 C C . ARG A 1 238 ? -7.913 -2.179 13.602 1.00 93.56 238 ARG A C 1
ATOM 2010 O O . ARG A 1 238 ? -7.144 -2.252 14.556 1.00 93.56 238 ARG A O 1
ATOM 2017 N N . LEU A 1 239 ? -9.165 -1.744 13.725 1.00 92.50 239 LEU A N 1
ATOM 2018 C CA . LEU A 1 239 ? -9.750 -1.395 15.023 1.00 92.50 239 LEU A CA 1
ATOM 2019 C C . LEU A 1 239 ? -10.027 -2.647 15.865 1.00 92.50 239 LEU A C 1
ATOM 2021 O O . LEU A 1 239 ? -10.310 -3.729 15.346 1.00 92.50 239 LEU A O 1
ATOM 2025 N N . ALA A 1 240 ? -9.986 -2.500 17.190 1.00 89.75 240 ALA A N 1
ATOM 2026 C CA . ALA A 1 240 ? -10.213 -3.620 18.107 1.00 89.75 240 ALA A CA 1
ATOM 2027 C C . ALA A 1 240 ? -11.661 -4.149 18.077 1.00 89.75 240 ALA A C 1
ATOM 2029 O O . ALA A 1 240 ? -11.929 -5.309 18.393 1.00 89.75 240 ALA A O 1
ATOM 2030 N N . LYS A 1 241 ? -12.613 -3.301 17.688 1.00 87.00 241 LYS A N 1
ATOM 2031 C CA . LYS A 1 241 ? -14.044 -3.600 17.707 1.00 87.00 241 LYS A CA 1
ATOM 2032 C C . LYS A 1 241 ? -14.428 -4.504 16.533 1.00 87.00 241 LYS A C 1
ATOM 2034 O O . LYS A 1 241 ? -14.289 -4.117 15.378 1.00 87.00 241 LYS A O 1
ATOM 2039 N N . LYS A 1 242 ? -14.990 -5.685 16.824 1.00 79.12 242 LYS A N 1
ATOM 2040 C CA . LYS A 1 242 ? -15.320 -6.717 15.815 1.00 79.12 242 LYS A CA 1
ATOM 2041 C C . LYS A 1 242 ? -16.114 -6.194 14.613 1.00 79.12 242 LYS A C 1
ATOM 2043 O O . LYS A 1 242 ? -15.762 -6.499 13.482 1.00 79.12 242 LYS A O 1
ATOM 2048 N N . LYS A 1 243 ? -17.133 -5.360 14.846 1.00 81.44 243 LYS A N 1
ATOM 2049 C CA . LYS A 1 243 ? -18.001 -4.822 13.782 1.00 81.44 243 LYS A CA 1
ATOM 2050 C C . LYS A 1 243 ? -17.281 -3.894 12.783 1.00 81.44 243 LYS A C 1
ATOM 2052 O O . LYS A 1 243 ? -17.846 -3.559 11.752 1.00 81.44 243 LYS A O 1
ATOM 2057 N N . GLU A 1 244 ? -16.062 -3.460 13.098 1.00 82.69 244 GLU A N 1
ATOM 2058 C CA . GLU A 1 244 ? -15.261 -2.528 12.293 1.00 82.69 244 GLU A CA 1
ATOM 2059 C C . GLU A 1 244 ? -14.015 -3.207 11.695 1.00 82.69 244 GLU A C 1
ATOM 2061 O O . GLU A 1 244 ? -13.257 -2.570 10.976 1.00 82.69 244 GLU A O 1
ATOM 2066 N N . GLN A 1 245 ? -13.808 -4.511 11.925 1.00 81.12 245 GLN A N 1
ATOM 2067 C CA . GLN A 1 245 ? -12.608 -5.233 11.468 1.00 81.12 245 GLN A CA 1
ATOM 2068 C C . GLN A 1 245 ? -12.507 -5.409 9.942 1.00 81.12 245 GLN A C 1
ATOM 2070 O O . GLN A 1 245 ? -11.435 -5.754 9.443 1.00 81.12 245 GLN A O 1
ATOM 2075 N N . GLY A 1 246 ? -13.602 -5.178 9.211 1.00 86.75 246 GLY A N 1
ATOM 2076 C CA . GLY A 1 246 ? -13.621 -5.121 7.746 1.00 86.75 246 GLY A CA 1
ATOM 2077 C C . GLY A 1 246 ? -13.165 -3.775 7.168 1.00 86.75 246 GLY A C 1
ATOM 2078 O O . GLY A 1 246 ? -13.042 -3.649 5.958 1.00 86.75 246 GLY A O 1
ATOM 2079 N N . LYS A 1 247 ? -12.915 -2.762 8.006 1.00 90.88 247 LYS A N 1
ATOM 2080 C CA . LYS A 1 247 ? -12.507 -1.413 7.593 1.00 90.88 247 LYS A CA 1
ATOM 2081 C C . LYS A 1 247 ? -11.071 -1.190 8.043 1.00 90.88 247 LYS A C 1
ATOM 2083 O O . LYS A 1 247 ? -10.812 -1.125 9.247 1.00 90.88 247 LYS A O 1
ATOM 2088 N N . VAL A 1 248 ? -10.135 -1.144 7.101 1.00 93.25 248 VAL A N 1
ATOM 2089 C CA . VAL A 1 248 ? -8.700 -1.135 7.422 1.00 93.25 248 VAL A CA 1
ATOM 2090 C C . VAL A 1 248 ? -7.959 -0.036 6.681 1.00 93.25 248 VAL A C 1
ATOM 2092 O O . VAL A 1 248 ? -8.396 0.427 5.626 1.00 93.25 248 VAL A O 1
ATOM 2095 N N . ILE A 1 249 ? -6.818 0.360 7.242 1.00 93.50 249 ILE A N 1
ATOM 2096 C CA . ILE A 1 249 ? -5.806 1.130 6.519 1.00 93.50 249 ILE A CA 1
ATOM 2097 C C . ILE A 1 249 ? -4.654 0.185 6.194 1.00 93.50 249 ILE A C 1
ATOM 2099 O O . ILE A 1 249 ? -4.136 -0.483 7.087 1.00 93.50 249 ILE A O 1
ATOM 2103 N N . CYS A 1 250 ? -4.248 0.147 4.931 1.00 94.25 250 CYS A N 1
ATOM 2104 C CA . CYS A 1 250 ? -3.079 -0.594 4.473 1.00 94.25 250 CYS A CA 1
ATOM 2105 C C . CYS A 1 250 ? -2.002 0.392 4.043 1.00 94.25 250 CYS A C 1
ATOM 2107 O O . CYS A 1 250 ? -2.264 1.264 3.224 1.00 94.25 250 CYS A O 1
ATOM 2109 N N . ARG A 1 251 ? -0.784 0.244 4.549 1.00 94.12 251 ARG A N 1
ATOM 2110 C CA . ARG A 1 251 ? 0.386 0.982 4.072 1.00 94.12 251 ARG A CA 1
ATOM 2111 C C . ARG A 1 251 ? 1.303 0.015 3.348 1.00 94.12 251 ARG A C 1
ATOM 2113 O O . ARG A 1 251 ? 1.681 -0.988 3.944 1.00 94.12 251 ARG A O 1
ATOM 2120 N N . ILE A 1 252 ? 1.652 0.303 2.100 1.00 92.06 252 ILE A N 1
ATOM 2121 C CA . ILE A 1 252 ? 2.538 -0.553 1.298 1.00 92.06 252 ILE A CA 1
ATOM 2122 C C . ILE A 1 252 ? 3.853 0.172 1.080 1.00 92.06 252 ILE A C 1
ATOM 2124 O O . ILE A 1 252 ? 3.846 1.307 0.620 1.00 92.06 252 ILE A O 1
ATOM 2128 N N . SER A 1 253 ? 4.966 -0.480 1.394 1.00 91.56 253 SER A N 1
ATOM 2129 C CA . SER A 1 253 ? 6.296 0.116 1.279 1.00 91.56 253 SER A CA 1
ATOM 2130 C C . SER A 1 253 ? 7.366 -0.920 0.934 1.00 91.56 253 SER A C 1
ATOM 2132 O O . SER A 1 253 ? 7.127 -2.132 0.966 1.00 91.56 253 SER A O 1
ATOM 2134 N N . LEU A 1 254 ? 8.564 -0.433 0.615 1.00 86.44 254 LEU A N 1
ATOM 2135 C CA . LEU A 1 254 ? 9.774 -1.240 0.515 1.00 86.44 254 LEU A CA 1
ATOM 2136 C C . LEU A 1 254 ? 10.520 -1.261 1.849 1.00 86.44 254 LEU A C 1
ATOM 2138 O O . LEU A 1 254 ? 10.835 -0.229 2.442 1.00 86.44 254 LEU A O 1
ATOM 2142 N N . LEU A 1 255 ? 10.830 -2.468 2.308 1.00 84.75 255 LEU A N 1
ATOM 2143 C CA . LEU A 1 255 ? 11.784 -2.714 3.374 1.00 84.75 255 LEU A CA 1
ATOM 2144 C C . LEU A 1 255 ? 13.175 -2.884 2.754 1.00 84.75 255 LEU A C 1
ATOM 2146 O O . LEU A 1 255 ? 13.410 -3.829 1.994 1.00 84.75 255 LEU A O 1
ATOM 2150 N N . PHE A 1 256 ? 14.084 -1.983 3.112 1.00 77.25 256 PHE A N 1
ATOM 2151 C CA . PHE A 1 256 ? 15.502 -2.068 2.778 1.00 77.25 256 PHE A CA 1
ATOM 2152 C C . PHE A 1 256 ? 16.257 -2.851 3.868 1.00 77.25 256 PHE A C 1
ATOM 2154 O O . PHE A 1 256 ? 15.883 -2.777 5.041 1.00 77.25 256 PHE A O 1
ATOM 2161 N N . PRO A 1 257 ? 17.314 -3.604 3.515 1.00 67.81 257 PRO A N 1
ATOM 2162 C CA . PRO A 1 257 ? 18.077 -4.421 4.462 1.00 67.81 257 PRO A CA 1
ATOM 2163 C C . PRO A 1 257 ? 18.890 -3.585 5.465 1.00 67.81 257 PRO A C 1
ATOM 2165 O O . PRO A 1 257 ? 19.255 -4.089 6.525 1.00 67.81 257 PRO A O 1
ATOM 2168 N N . SER A 1 258 ? 19.132 -2.306 5.171 1.00 59.59 258 SER A N 1
ATOM 2169 C CA . SER A 1 258 ? 19.758 -1.333 6.070 1.00 59.59 258 SER A CA 1
ATOM 2170 C C . SER A 1 258 ? 19.141 0.063 5.884 1.00 59.59 258 SER A C 1
ATOM 2172 O O . SER A 1 258 ? 18.599 0.346 4.811 1.00 59.59 258 SER A O 1
ATOM 2174 N N . PRO A 1 259 ? 19.171 0.936 6.914 1.00 53.97 259 PRO A N 1
ATOM 2175 C CA . PRO A 1 259 ? 18.685 2.310 6.797 1.00 53.97 259 PRO A CA 1
ATOM 2176 C C . PRO A 1 259 ? 19.452 3.062 5.702 1.00 53.97 259 PRO A C 1
ATOM 2178 O O . PRO A 1 259 ? 20.680 3.054 5.695 1.00 53.97 259 PRO A O 1
ATOM 2181 N N . LEU A 1 260 ? 18.743 3.734 4.790 1.00 46.25 260 LEU A N 1
ATOM 2182 C CA . LEU A 1 260 ? 19.349 4.487 3.679 1.00 46.25 260 LEU A CA 1
ATOM 2183 C C . LEU A 1 260 ? 20.329 5.575 4.150 1.00 46.25 260 LEU A C 1
ATOM 2185 O O . LEU A 1 260 ? 21.288 5.880 3.448 1.00 46.25 260 LEU A O 1
ATOM 2189 N N . THR A 1 261 ? 20.143 6.105 5.362 1.00 45.81 261 THR A N 1
ATOM 2190 C CA . THR A 1 261 ? 21.055 7.077 5.985 1.00 45.81 261 THR A CA 1
ATOM 2191 C C . THR A 1 261 ? 22.468 6.529 6.178 1.00 45.81 261 THR A C 1
ATOM 2193 O O . THR A 1 261 ? 23.422 7.287 6.082 1.00 45.81 261 THR A O 1
ATOM 2196 N N . SER A 1 262 ? 22.630 5.217 6.367 1.00 43.38 262 SER A N 1
ATOM 2197 C CA . SER A 1 262 ? 23.945 4.571 6.478 1.00 43.38 262 SER A CA 1
ATOM 2198 C C . SER A 1 262 ? 24.699 4.486 5.146 1.00 43.38 262 SER A C 1
ATOM 2200 O O . SER A 1 262 ? 25.901 4.242 5.149 1.00 43.38 262 SER A O 1
ATOM 2202 N N . HIS A 1 263 ? 24.006 4.668 4.018 1.00 42.88 263 HIS A N 1
ATOM 2203 C CA . HIS A 1 263 ? 24.592 4.603 2.673 1.00 42.88 263 HIS A CA 1
ATOM 2204 C C . HIS A 1 263 ? 24.907 5.979 2.092 1.00 42.88 263 HIS A C 1
ATOM 2206 O O . HIS A 1 263 ? 25.679 6.062 1.148 1.00 42.88 263 HIS A O 1
ATOM 2212 N N . LEU A 1 264 ? 24.332 7.048 2.654 1.00 41.03 264 LEU A N 1
ATOM 2213 C CA . LEU A 1 264 ? 24.661 8.430 2.294 1.00 41.03 264 LEU A CA 1
ATOM 2214 C C . LEU A 1 264 ? 25.908 8.950 3.025 1.00 41.03 264 LEU A C 1
ATOM 2216 O O . LEU A 1 264 ? 26.523 9.885 2.542 1.00 41.03 264 LEU A O 1
ATOM 2220 N N . GLU A 1 265 ? 26.304 8.348 4.154 1.00 34.41 265 GLU A N 1
ATOM 2221 C CA . GLU A 1 265 ? 27.537 8.713 4.883 1.00 34.41 265 GLU A CA 1
ATOM 2222 C C . GLU A 1 265 ? 28.809 8.028 4.342 1.00 34.41 265 GLU A C 1
ATOM 2224 O O . GLU A 1 265 ? 29.902 8.269 4.848 1.00 34.41 265 GLU A O 1
ATOM 2229 N N . GLN A 1 266 ? 28.686 7.164 3.328 1.00 34.91 266 GLN A N 1
ATOM 2230 C CA . GLN A 1 266 ? 29.830 6.533 2.650 1.00 34.91 266 GLN A CA 1
ATOM 2231 C C . GLN A 1 266 ? 30.178 7.184 1.299 1.00 34.91 266 GLN A C 1
ATOM 2233 O O . GLN A 1 266 ? 30.999 6.632 0.565 1.00 34.91 266 GLN A O 1
ATOM 2238 N N . PHE A 1 267 ? 29.594 8.350 1.001 1.00 37.84 267 PHE A N 1
ATOM 2239 C CA . PHE A 1 267 ? 29.944 9.204 -0.135 1.00 37.84 267 PHE A CA 1
ATOM 2240 C C . PHE A 1 267 ? 30.329 10.603 0.349 1.00 37.84 267 PHE A C 1
ATOM 2242 O O . PHE A 1 267 ? 29.548 11.191 1.129 1.00 37.84 267 PHE A O 1
#